Protein AF-A0A838WT40-F1 (afdb_monomer)

pLDDT: mean 94.39, std 4.94, range [70.0, 98.5]

Nearest PDB structures (foldseek):
  5zvx-assembly1_A  TM=8.301E-01  e=1.711E-09  Salmonella enterica subsp. enterica serovar Typhimurium str. LT2
  3h1w-assembly1_A  TM=8.312E-01  e=2.128E-09  Salmonella enterica subsp. enterica serovar Typhimurium
  3h1y-assembly1_A  TM=8.312E-01  e=3.876E-09  Salmonella enterica subsp. enterica serovar Typhimurium
  5zt5-assembly1_A  TM=8.317E-01  e=5.090E-09  Salmonella enterica subsp. enterica serovar Typhimurium str. LT2
  2wfp-assembly1_A  TM=8.280E-01  e=5.677E-09  Salmonella enterica subsp. enterica serovar Typhimurium str. LT2

Radius of gyration: 20.51 Å; Cα contacts (8 Å, |Δi|>4): 205; chains: 1; bounding box: 49×44×55 Å

Structure (mmCIF, N/CA/C/O backbone):
data_AF-A0A838WT40-F1
#
_entry.id   AF-A0A838WT40-F1
#
loop_
_atom_site.group_PDB
_atom_site.id
_atom_site.type_symbol
_atom_site.label_atom_id
_atom_site.label_alt_id
_atom_site.label_comp_id
_atom_site.label_asym_id
_atom_site.label_entity_id
_atom_site.label_seq_id
_atom_site.pdbx_PDB_ins_code
_atom_site.Cartn_x
_atom_site.Cartn_y
_atom_site.Cartn_z
_atom_site.occupancy
_atom_site.B_iso_or_equiv
_atom_site.auth_seq_id
_atom_site.auth_comp_id
_atom_site.auth_asym_id
_atom_site.auth_atom_id
_atom_site.pdbx_PDB_model_num
ATOM 1 N N . PRO A 1 1 ? -25.069 -8.355 31.345 1.00 70.00 1 PRO A N 1
ATOM 2 C CA . PRO A 1 1 ? -23.835 -7.560 31.121 1.00 70.00 1 PRO A CA 1
ATOM 3 C C . PRO A 1 1 ? -22.746 -8.446 30.509 1.00 70.00 1 PRO A C 1
ATOM 5 O O . PRO A 1 1 ? -22.648 -9.607 30.897 1.00 70.00 1 PRO A O 1
ATOM 8 N N . ALA A 1 2 ? -21.985 -7.940 29.536 1.00 83.62 2 ALA A N 1
ATOM 9 C CA . ALA A 1 2 ? -20.824 -8.663 29.021 1.00 83.62 2 ALA A CA 1
ATOM 10 C C . ALA A 1 2 ? -19.750 -8.744 30.121 1.00 83.62 2 ALA A C 1
ATOM 12 O O . ALA A 1 2 ? -19.482 -7.745 30.788 1.00 83.62 2 ALA A O 1
ATOM 13 N N . LEU A 1 3 ? -19.180 -9.930 30.331 1.00 90.44 3 LEU A N 1
ATOM 14 C CA . LEU A 1 3 ? -18.157 -10.187 31.346 1.00 90.44 3 LEU A CA 1
ATOM 15 C C . LEU A 1 3 ? -16.800 -10.364 30.666 1.00 90.44 3 LEU A C 1
ATOM 17 O O . LEU A 1 3 ? -16.703 -11.035 29.640 1.00 90.44 3 LEU A O 1
ATOM 21 N N . THR A 1 4 ? -15.765 -9.779 31.257 1.00 87.88 4 THR A N 1
ATOM 22 C CA . THR A 1 4 ? -14.363 -9.976 30.875 1.00 87.88 4 THR A CA 1
ATOM 23 C C . THR A 1 4 ? -13.622 -10.717 31.993 1.00 87.88 4 THR A C 1
ATOM 25 O O . THR A 1 4 ? -14.177 -10.937 33.072 1.00 87.88 4 THR A O 1
ATOM 28 N N . SER A 1 5 ? -12.352 -11.070 31.777 1.00 92.38 5 SER A N 1
ATOM 29 C CA . SER A 1 5 ? -11.480 -11.601 32.837 1.00 92.38 5 SER A CA 1
ATOM 30 C C . SER A 1 5 ? -11.225 -10.609 33.981 1.00 92.38 5 SER A C 1
ATOM 32 O O . SER A 1 5 ? -10.762 -11.019 35.040 1.00 92.38 5 SER A O 1
ATOM 34 N N . GLU A 1 6 ? -11.533 -9.325 33.782 1.00 90.56 6 GLU A N 1
ATOM 35 C CA . GLU A 1 6 ? -11.296 -8.235 34.735 1.00 90.56 6 GLU A CA 1
ATOM 36 C C . GLU A 1 6 ? -12.587 -7.662 35.346 1.00 90.56 6 GLU A C 1
ATOM 38 O O . GLU A 1 6 ? -12.540 -6.641 36.032 1.00 90.56 6 GLU A O 1
ATOM 43 N N . GLY A 1 7 ? -13.739 -8.299 35.102 1.00 93.00 7 GLY A N 1
ATOM 44 C CA . GLY A 1 7 ? -15.046 -7.865 35.606 1.00 93.00 7 GLY A CA 1
ATOM 45 C C . GLY A 1 7 ? -16.027 -7.436 34.506 1.00 93.00 7 GLY A C 1
ATOM 46 O O . GLY A 1 7 ? -15.816 -7.750 33.325 1.00 93.00 7 GLY A O 1
ATOM 47 N N . PRO A 1 8 ? -17.135 -6.767 34.877 1.00 92.81 8 PRO A N 1
ATOM 48 C CA . PRO A 1 8 ? -18.112 -6.224 33.934 1.00 92.81 8 PRO A CA 1
ATOM 49 C C . PRO A 1 8 ? -17.458 -5.282 32.914 1.00 92.81 8 PRO A C 1
ATOM 51 O O . PRO A 1 8 ? -16.645 -4.431 33.269 1.00 92.81 8 PRO A O 1
ATOM 54 N N . LEU A 1 9 ? -17.791 -5.445 31.630 1.00 86.69 9 LEU A N 1
ATOM 55 C CA . LEU A 1 9 ? -17.157 -4.697 30.535 1.00 86.69 9 LEU A CA 1
ATOM 56 C C . LEU A 1 9 ? -17.272 -3.171 30.699 1.00 86.69 9 LEU A C 1
ATOM 58 O O . LEU A 1 9 ? -16.351 -2.442 30.348 1.00 86.69 9 LEU A O 1
ATOM 62 N N . ASP A 1 10 ? -18.394 -2.689 31.220 1.00 88.25 10 ASP A N 1
ATOM 63 C CA . ASP A 1 10 ? -18.651 -1.279 31.507 1.00 88.25 10 ASP A CA 1
ATOM 64 C C . ASP A 1 10 ? -17.697 -0.708 32.564 1.00 88.25 10 ASP A C 1
ATOM 66 O O . ASP A 1 10 ? -17.138 0.368 32.351 1.00 88.25 10 ASP A O 1
ATOM 70 N N . GLU A 1 11 ? -17.428 -1.452 33.639 1.00 91.06 11 GLU A N 1
ATOM 71 C CA . GLU A 1 11 ? -16.457 -1.055 34.669 1.00 91.06 11 GLU A CA 1
ATOM 72 C C . GLU A 1 11 ? -15.022 -1.032 34.122 1.00 91.06 11 GLU A C 1
ATOM 74 O O . GLU A 1 11 ? -14.239 -0.132 34.438 1.00 91.06 11 GLU A O 1
ATOM 79 N N . VAL A 1 12 ? -14.676 -1.995 33.260 1.00 88.25 12 VAL A N 1
ATOM 80 C CA . VAL A 1 12 ? -13.367 -2.036 32.590 1.00 88.25 12 VAL A CA 1
ATOM 81 C C . VAL A 1 12 ? -13.204 -0.844 31.638 1.00 88.25 12 VAL A C 1
ATOM 83 O O . VAL A 1 12 ? -12.194 -0.148 31.697 1.00 88.25 12 VAL A O 1
ATOM 86 N N . ILE A 1 13 ? -14.205 -0.542 30.803 1.00 87.81 13 ILE A N 1
ATOM 87 C CA . ILE A 1 13 ? -14.173 0.612 29.886 1.00 87.81 13 ILE A CA 1
ATOM 88 C C . ILE A 1 13 ? -14.077 1.934 30.657 1.00 87.81 13 ILE A C 1
ATOM 90 O O . ILE A 1 13 ? -13.340 2.834 30.244 1.00 87.81 13 ILE A O 1
ATOM 94 N N . GLU A 1 14 ? -14.809 2.082 31.764 1.00 88.94 14 GLU A N 1
ATOM 95 C CA . GLU A 1 14 ? -14.741 3.289 32.590 1.00 88.94 14 GLU A CA 1
ATOM 96 C C . GLU A 1 14 ? -13.336 3.491 33.170 1.00 88.94 14 GLU A C 1
ATOM 98 O O . GLU A 1 14 ? -12.804 4.598 33.068 1.00 88.94 14 GLU A O 1
ATOM 103 N N . ARG A 1 15 ? -12.707 2.423 33.679 1.00 88.75 15 ARG A N 1
ATOM 104 C CA . ARG A 1 15 ? -11.338 2.455 34.212 1.00 88.75 15 ARG A CA 1
ATOM 105 C C . ARG A 1 15 ? -10.293 2.809 33.151 1.00 88.75 15 ARG A C 1
ATOM 107 O O . ARG A 1 15 ? -9.434 3.644 33.415 1.00 88.75 15 ARG A O 1
ATOM 114 N N . GLU A 1 16 ? -10.364 2.195 31.972 1.00 84.06 16 GLU A N 1
ATOM 115 C CA . GLU A 1 16 ? -9.321 2.323 30.942 1.00 84.06 16 GLU A CA 1
ATOM 116 C C . GLU A 1 16 ? -9.500 3.553 30.036 1.00 84.06 16 GLU A C 1
ATOM 118 O O . GLU A 1 16 ? -8.535 4.100 29.505 1.00 84.06 16 GLU A O 1
ATOM 123 N N . SER A 1 17 ? -10.743 3.991 29.822 1.00 79.56 17 SER A N 1
ATOM 124 C CA . SER A 1 17 ? -11.085 4.923 28.733 1.00 79.56 17 SER A CA 1
ATOM 125 C C . SER A 1 17 ? -12.190 5.929 29.070 1.00 79.56 17 SER A C 1
ATOM 127 O O . SER A 1 17 ? -12.705 6.612 28.183 1.00 79.56 17 SER A O 1
ATOM 129 N N . GLY A 1 18 ? -12.567 6.059 30.347 1.00 79.62 18 GLY A N 1
ATOM 130 C CA . GLY A 1 18 ? -13.430 7.149 30.812 1.00 79.62 18 GLY A CA 1
ATOM 131 C C . GLY A 1 18 ? -14.815 7.185 30.155 1.00 79.62 18 GLY A C 1
ATOM 132 O O . GLY A 1 18 ? -15.360 8.270 29.960 1.00 79.62 18 GLY A O 1
ATOM 133 N N . LYS A 1 19 ? -15.379 6.006 29.837 1.00 77.56 19 LYS A N 1
ATOM 134 C CA . LYS A 1 19 ? -16.693 5.760 29.188 1.00 77.56 19 LYS A CA 1
ATOM 135 C C . LYS A 1 19 ? -16.729 5.827 27.658 1.00 77.56 19 LYS A C 1
ATOM 137 O O . LYS A 1 19 ? -17.809 5.696 27.082 1.00 77.56 19 LYS A O 1
ATOM 142 N N . GLN A 1 20 ? -15.595 5.990 26.978 1.00 80.00 20 GLN A N 1
ATOM 143 C CA . GLN A 1 20 ? -15.535 5.856 25.518 1.00 80.00 20 GLN A CA 1
ATOM 144 C C . GLN A 1 20 ? -15.140 4.436 25.119 1.00 80.00 20 GLN A C 1
ATOM 146 O O . GLN A 1 20 ? -14.193 3.887 25.657 1.00 80.00 20 GLN A O 1
ATOM 151 N N . LEU A 1 21 ? -15.832 3.844 24.143 1.00 82.81 21 LEU A N 1
ATOM 152 C CA . LEU A 1 21 ? -15.398 2.571 23.561 1.00 82.81 21 LEU A CA 1
ATOM 153 C C . LEU A 1 21 ? -14.045 2.774 22.854 1.00 82.81 21 LEU A C 1
ATOM 155 O O . LEU A 1 21 ? -13.981 3.568 21.913 1.00 82.81 21 LEU A O 1
ATOM 159 N N . PRO A 1 22 ? -12.975 2.065 23.261 1.00 81.56 22 PRO A N 1
ATOM 160 C CA . PRO A 1 22 ? -11.625 2.322 22.756 1.00 81.56 22 PRO A CA 1
ATOM 161 C C . PRO A 1 22 ? -11.368 1.706 21.372 1.00 81.56 22 PRO A C 1
ATOM 163 O O . PRO A 1 22 ? -10.252 1.766 20.863 1.00 81.56 22 PRO A O 1
ATOM 166 N N . PHE A 1 23 ? -12.385 1.101 20.757 1.00 85.56 23 PHE A N 1
ATOM 167 C CA . PHE A 1 23 ? -12.296 0.457 19.454 1.00 85.56 23 PHE A CA 1
ATOM 168 C C . PHE A 1 23 ? -13.573 0.673 18.641 1.00 85.56 23 PHE A C 1
ATOM 170 O O . PHE A 1 23 ? -14.656 0.922 19.172 1.00 85.56 23 PHE A O 1
ATOM 177 N N . LEU A 1 24 ? -13.438 0.511 17.327 1.00 88.88 24 LEU A N 1
ATOM 178 C CA . LEU A 1 24 ? -14.543 0.475 16.380 1.00 88.88 24 LEU A CA 1
ATOM 179 C C . LEU A 1 24 ? -14.429 -0.802 15.554 1.00 88.88 24 LEU A C 1
ATOM 181 O O . LEU A 1 24 ? -13.444 -0.995 14.847 1.00 88.88 24 LEU A O 1
ATOM 185 N N . VAL A 1 25 ? -15.456 -1.646 15.612 1.00 92.44 25 VAL A N 1
ATOM 186 C CA . VAL A 1 25 ? -15.544 -2.832 14.756 1.00 92.44 25 VAL A CA 1
ATOM 187 C C . VAL A 1 25 ? -16.253 -2.462 13.459 1.00 92.44 25 VAL A C 1
ATOM 189 O O . VAL A 1 25 ? -17.297 -1.807 13.474 1.00 92.44 25 VAL A O 1
ATOM 192 N N . LYS A 1 26 ? -15.694 -2.898 12.330 1.00 94.50 26 LYS A N 1
ATOM 193 C CA . LYS A 1 26 ? -16.296 -2.747 11.004 1.00 94.50 26 LYS A CA 1
ATOM 194 C C . LYS A 1 26 ? -16.317 -4.092 10.294 1.00 94.50 26 LYS A C 1
ATOM 196 O O . LYS A 1 26 ? -15.349 -4.839 10.357 1.00 94.50 26 LYS A O 1
ATOM 201 N N . LEU A 1 27 ? -17.400 -4.354 9.569 1.00 95.81 27 LEU A N 1
ATOM 202 C CA . LEU A 1 27 ? -17.426 -5.380 8.532 1.00 95.81 27 LEU A CA 1
ATOM 203 C C . LEU A 1 27 ? -17.159 -4.698 7.194 1.00 95.81 27 LEU A C 1
ATOM 205 O O . LEU A 1 27 ? -17.918 -3.821 6.778 1.00 95.81 27 LEU A O 1
ATOM 209 N N . LEU A 1 28 ? -16.058 -5.074 6.546 1.00 95.81 28 LEU A N 1
ATOM 210 C CA . LEU A 1 28 ? -15.624 -4.490 5.284 1.00 95.81 28 LEU A CA 1
ATOM 211 C C . LEU A 1 28 ? -15.871 -5.471 4.133 1.00 95.81 28 LEU A C 1
ATOM 213 O O . LEU A 1 28 ? -15.296 -6.552 4.100 1.00 95.81 28 LEU A O 1
ATOM 217 N N . ALA A 1 29 ? -16.681 -5.059 3.160 1.00 95.25 29 ALA A N 1
ATOM 218 C CA . ALA A 1 29 ? -16.912 -5.790 1.914 1.00 95.25 29 ALA A CA 1
ATOM 219 C C . ALA A 1 29 ? -16.362 -4.978 0.728 1.00 95.25 29 ALA A C 1
ATOM 221 O O . ALA A 1 29 ? -17.104 -4.315 -0.001 1.00 95.25 29 ALA A O 1
ATOM 222 N N . ALA A 1 30 ? -15.036 -4.968 0.574 1.00 93.50 30 ALA A N 1
ATOM 223 C CA . ALA A 1 30 ? -14.356 -4.167 -0.441 1.00 93.50 30 ALA A CA 1
ATOM 224 C C . ALA A 1 30 ? -14.476 -4.805 -1.839 1.00 93.50 30 ALA A C 1
ATOM 226 O O . ALA A 1 30 ? -13.773 -5.755 -2.170 1.00 93.50 30 ALA A O 1
ATOM 227 N N . LYS A 1 31 ? -15.365 -4.264 -2.686 1.00 93.19 31 LYS A N 1
ATOM 228 C CA . LYS A 1 31 ? -15.493 -4.674 -4.102 1.00 93.19 31 LYS A CA 1
ATOM 229 C C . LYS A 1 31 ? -14.385 -4.100 -4.999 1.00 93.19 31 LYS A C 1
ATOM 231 O O . LYS A 1 31 ? -14.089 -4.666 -6.048 1.00 93.19 31 LYS A O 1
ATOM 236 N N . LYS A 1 32 ? -13.805 -2.967 -4.599 1.00 95.06 32 LYS A N 1
ATOM 237 C CA . LYS A 1 32 ? -12.720 -2.252 -5.284 1.00 95.06 32 LYS A CA 1
ATOM 238 C C . LYS A 1 32 ? -11.556 -2.034 -4.311 1.00 95.06 32 LYS A C 1
ATOM 240 O O . LYS A 1 32 ? -11.815 -2.022 -3.103 1.00 95.06 32 LYS A O 1
ATOM 245 N N . PRO A 1 33 ? -10.314 -1.849 -4.801 1.00 95.50 33 PRO A N 1
ATOM 246 C CA . PRO A 1 33 ? -9.206 -1.423 -3.954 1.00 95.50 33 PRO A CA 1
ATOM 247 C C . PRO A 1 33 ? -9.580 -0.151 -3.192 1.00 95.50 33 PRO A C 1
ATOM 249 O O . PRO A 1 33 ? -10.272 0.709 -3.724 1.00 95.50 33 PRO A O 1
ATOM 252 N N . LEU A 1 34 ? -9.152 -0.037 -1.941 1.00 95.44 34 LEU A N 1
ATOM 253 C CA . LEU A 1 34 ? -9.300 1.200 -1.180 1.00 95.44 34 LEU A CA 1
ATOM 254 C C . LEU A 1 34 ? -8.071 2.085 -1.404 1.00 95.44 34 LEU A C 1
ATOM 256 O O . LEU A 1 34 ? -7.019 1.603 -1.820 1.00 95.44 34 LEU A O 1
ATOM 260 N N . SER A 1 35 ? -8.205 3.381 -1.122 1.00 94.50 35 SER A N 1
ATOM 261 C CA . SER A 1 35 ? -7.078 4.313 -1.179 1.00 94.50 35 SER A CA 1
ATOM 262 C C . SER A 1 35 ? -5.936 3.854 -0.270 1.00 94.50 35 SER A C 1
ATOM 264 O O . SER A 1 35 ? -6.184 3.345 0.824 1.00 94.50 35 SER A O 1
ATOM 266 N N . LEU A 1 36 ? -4.693 4.096 -0.693 1.00 94.69 36 LEU A N 1
ATOM 267 C CA . LEU A 1 36 ? -3.531 3.946 0.180 1.00 94.69 36 LEU A CA 1
ATOM 268 C C . LEU A 1 36 ? -3.649 4.920 1.355 1.00 94.69 36 LEU A C 1
ATOM 270 O O . LEU A 1 36 ? -3.959 6.099 1.175 1.00 94.69 36 LEU A O 1
ATOM 274 N N . GLN A 1 37 ? -3.417 4.415 2.561 1.00 92.81 37 GLN A N 1
ATOM 275 C CA . GLN A 1 37 ? -3.563 5.170 3.799 1.00 92.81 37 GLN A CA 1
ATOM 276 C C . GLN A 1 37 ? -2.309 5.023 4.653 1.00 92.81 37 GLN A C 1
ATOM 278 O O . GLN A 1 37 ? -1.654 3.984 4.658 1.00 92.81 37 GLN A O 1
ATOM 283 N N . ALA A 1 38 ? -1.992 6.082 5.391 1.00 91.38 38 ALA A N 1
ATOM 284 C CA . ALA A 1 38 ? -0.973 6.072 6.424 1.00 91.38 38 ALA A CA 1
ATOM 285 C C . ALA A 1 38 ? -1.566 6.697 7.684 1.00 91.38 38 ALA A C 1
ATOM 287 O O . ALA A 1 38 ? -2.135 7.792 7.634 1.00 91.38 38 ALA A O 1
ATOM 288 N N . HIS A 1 39 ? -1.428 6.007 8.814 1.00 88.44 39 HIS A N 1
ATOM 289 C CA . HIS A 1 39 ? -1.842 6.542 10.103 1.00 88.44 39 HIS A CA 1
ATOM 290 C C . HIS A 1 39 ? -0.650 7.212 10.792 1.00 88.44 39 HIS A C 1
ATOM 292 O O . HIS A 1 39 ? 0.418 6.603 10.889 1.00 88.44 39 HIS A O 1
ATOM 298 N N . PRO A 1 40 ? -0.806 8.460 11.267 1.00 87.62 40 PRO A N 1
ATOM 299 C CA . PRO A 1 40 ? 0.251 9.139 11.999 1.00 87.62 40 PRO A CA 1
ATOM 300 C C . PRO A 1 40 ? 0.537 8.431 13.328 1.00 87.62 40 PRO A C 1
ATOM 302 O O . PRO A 1 40 ? -0.347 7.814 13.932 1.00 87.62 40 PRO A O 1
ATOM 305 N N . SER A 1 41 ? 1.762 8.590 13.832 1.00 90.19 41 SER A N 1
ATOM 306 C CA . SER A 1 41 ? 2.064 8.252 15.224 1.00 90.19 41 SER A CA 1
ATOM 307 C C . SER A 1 41 ? 1.200 9.086 16.175 1.00 90.19 41 SER A C 1
ATOM 309 O O . SER A 1 41 ? 0.688 10.145 15.807 1.00 90.19 41 SER A O 1
ATOM 311 N N . ARG A 1 42 ? 1.066 8.661 17.436 1.00 89.06 42 ARG A N 1
ATOM 312 C CA . ARG A 1 42 ? 0.287 9.418 18.432 1.00 89.06 42 ARG A CA 1
ATOM 313 C C . ARG A 1 42 ? 0.803 10.852 18.602 1.00 89.06 42 ARG A C 1
ATOM 315 O O . ARG A 1 42 ? 0.019 11.780 18.764 1.00 89.06 42 ARG A O 1
ATOM 322 N N . GLU A 1 43 ? 2.118 11.044 18.543 1.00 93.50 43 GLU A N 1
ATOM 323 C CA . GLU A 1 43 ? 2.741 12.371 18.626 1.00 93.50 43 GLU A CA 1
ATOM 324 C C . GLU A 1 43 ? 2.403 13.232 17.405 1.00 93.50 43 GLU A C 1
ATOM 326 O O . GLU A 1 43 ? 2.001 14.388 17.551 1.00 93.50 43 GLU A O 1
ATOM 331 N N . GLN A 1 44 ? 2.479 12.652 16.204 1.00 93.31 44 GLN A N 1
ATOM 332 C CA . GLN A 1 44 ? 2.092 13.322 14.963 1.00 93.31 44 GLN A CA 1
ATOM 333 C C . GLN A 1 44 ? 0.591 13.643 14.928 1.00 93.31 44 GLN A C 1
ATOM 335 O O . GLN A 1 44 ? 0.219 14.715 14.454 1.00 93.31 44 GLN A O 1
ATOM 340 N N . ALA A 1 45 ? -0.264 12.756 15.448 1.00 92.94 45 ALA A N 1
ATOM 341 C CA . ALA A 1 45 ? -1.706 12.966 15.543 1.00 92.94 45 ALA A CA 1
ATOM 342 C C . ALA A 1 45 ? -2.034 14.170 16.434 1.00 92.94 45 ALA A C 1
ATOM 344 O O . ALA A 1 45 ? -2.736 15.081 15.999 1.00 92.94 45 ALA A O 1
ATOM 345 N N . ARG A 1 46 ? -1.438 14.237 17.634 1.00 93.88 46 ARG A N 1
ATOM 346 C CA . ARG A 1 46 ? -1.571 15.379 18.557 1.00 93.88 46 ARG A CA 1
ATOM 347 C C . ARG A 1 46 ? -1.124 16.690 17.920 1.00 93.88 46 ARG A C 1
ATOM 349 O O . ARG A 1 46 ? -1.864 17.673 17.947 1.00 93.88 46 ARG A O 1
ATOM 356 N N . ALA A 1 47 ? 0.066 16.700 17.320 1.00 95.75 47 ALA A N 1
ATOM 357 C CA . ALA A 1 47 ? 0.611 17.892 16.676 1.00 95.75 47 ALA A CA 1
ATOM 358 C C . ALA A 1 47 ? -0.246 18.344 15.480 1.00 95.75 47 ALA A C 1
ATOM 360 O O . ALA A 1 47 ? -0.533 19.533 15.328 1.00 95.75 47 ALA A O 1
ATOM 361 N N . GLY A 1 48 ? -0.692 17.402 14.645 1.00 95.00 48 GLY A N 1
ATOM 362 C CA . GLY A 1 48 ? -1.551 17.667 13.495 1.00 95.00 48 GLY A CA 1
ATOM 363 C C . GLY A 1 48 ? -2.933 18.186 13.889 1.00 95.00 48 GLY A C 1
ATOM 364 O O . GLY A 1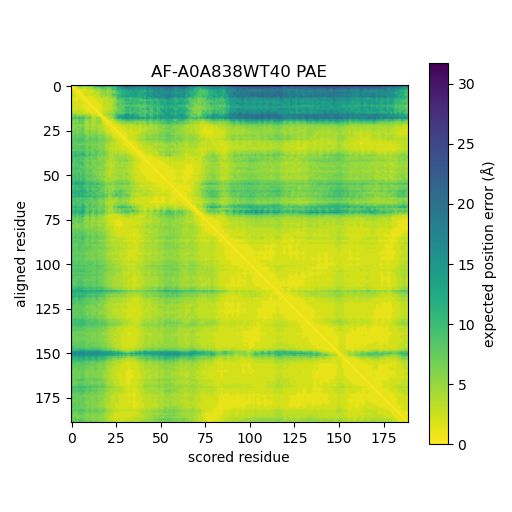 48 ? -3.379 19.194 13.340 1.00 95.00 48 GLY A O 1
ATOM 365 N N . PHE A 1 49 ? -3.568 17.566 14.887 1.00 95.75 49 PHE A N 1
ATOM 366 C CA . PHE A 1 49 ? -4.870 17.977 15.411 1.00 95.75 49 PHE A CA 1
ATOM 367 C C . PHE A 1 49 ? -4.831 19.396 15.987 1.00 95.75 49 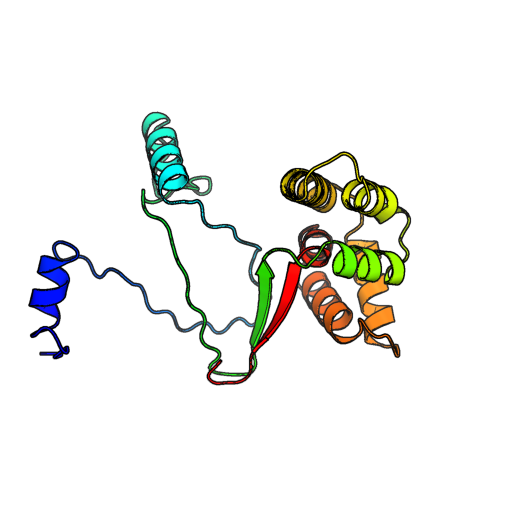PHE A C 1
ATOM 369 O O . PHE A 1 49 ? -5.672 20.231 15.641 1.00 95.75 49 PHE A O 1
ATOM 376 N N . ALA A 1 50 ? -3.822 19.698 16.812 1.00 96.69 50 ALA A N 1
ATOM 377 C CA . ALA A 1 50 ? -3.624 21.030 17.379 1.00 96.69 50 ALA A CA 1
ATOM 378 C C . ALA A 1 50 ? -3.397 22.088 16.288 1.00 96.69 50 ALA A C 1
ATOM 380 O O . ALA A 1 50 ? -4.006 23.157 16.330 1.00 96.69 50 ALA A O 1
ATOM 381 N N . ARG A 1 51 ? -2.576 21.774 15.278 1.00 97.50 51 ARG A N 1
ATOM 382 C CA . ARG A 1 51 ? -2.292 22.668 14.148 1.00 97.50 51 ARG A CA 1
ATOM 383 C C . ARG A 1 51 ? -3.541 22.984 13.323 1.00 97.50 51 ARG A C 1
ATOM 385 O O . ARG A 1 51 ? -3.790 24.150 13.036 1.00 97.50 51 ARG A O 1
ATOM 392 N N . GLU A 1 52 ? -4.336 21.977 12.958 1.00 97.69 52 GLU A N 1
ATOM 393 C CA . GLU A 1 52 ? -5.563 22.194 12.176 1.00 97.69 52 GLU A CA 1
ATOM 394 C C . GLU A 1 52 ? -6.647 22.932 12.991 1.00 97.69 52 GLU A C 1
ATOM 396 O O . GLU A 1 52 ? -7.390 23.739 12.432 1.00 97.69 52 GLU A O 1
ATOM 401 N N . ASN A 1 53 ? -6.706 22.730 14.316 1.00 96.94 53 ASN A N 1
ATOM 402 C CA . ASN A 1 53 ? -7.583 23.502 15.208 1.00 96.94 53 ASN A CA 1
ATOM 403 C C . ASN A 1 53 ? -7.166 24.969 15.311 1.00 96.94 53 ASN A C 1
ATOM 405 O O . ASN A 1 53 ? -8.019 25.848 15.222 1.00 96.94 53 ASN A O 1
ATOM 409 N N . ALA A 1 54 ? -5.868 25.242 15.465 1.00 97.56 54 ALA A N 1
ATOM 410 C CA . ALA A 1 54 ? -5.344 26.606 15.505 1.00 97.56 54 ALA A CA 1
ATOM 411 C C . ALA A 1 54 ? -5.602 27.364 14.190 1.00 97.56 54 ALA A C 1
ATOM 413 O O . ALA A 1 54 ? -5.802 28.574 14.204 1.00 97.56 54 ALA A O 1
ATOM 414 N N . ALA A 1 55 ? -5.656 26.644 13.065 1.00 97.38 55 ALA A N 1
ATOM 415 C CA . ALA A 1 55 ? -6.039 27.183 11.762 1.00 97.38 55 ALA A CA 1
ATOM 416 C C . ALA A 1 55 ? -7.565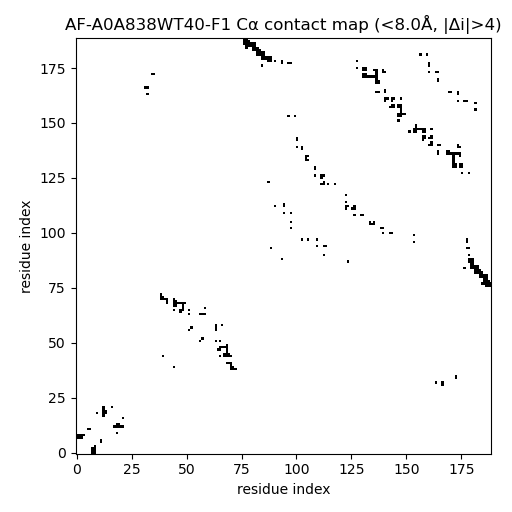 27.333 11.564 1.00 97.38 55 ALA A C 1
ATOM 418 O O . ALA A 1 55 ? -7.997 27.795 10.511 1.00 97.38 55 ALA A O 1
ATOM 419 N N . GLY A 1 56 ? -8.389 26.932 12.540 1.00 97.50 56 GLY A N 1
ATOM 420 C CA . GLY A 1 56 ? -9.848 27.047 12.479 1.00 97.50 56 GLY A CA 1
ATOM 421 C C . GLY A 1 56 ? -10.527 26.095 11.489 1.00 97.50 56 GLY A C 1
ATOM 422 O O . GLY A 1 56 ? -11.667 26.345 11.102 1.00 97.50 56 GLY A O 1
ATOM 423 N N . ILE A 1 57 ? -9.859 25.014 11.064 1.00 97.44 57 ILE A N 1
ATOM 424 C CA . ILE A 1 57 ? -10.408 24.067 10.083 1.00 97.44 57 ILE A CA 1
ATOM 425 C C . ILE A 1 57 ? -11.515 23.230 10.747 1.00 97.44 57 ILE A C 1
ATOM 427 O O . ILE A 1 57 ? -11.212 22.476 11.678 1.00 97.44 57 ILE A O 1
ATOM 431 N N . PRO A 1 58 ? -12.778 23.285 10.276 1.00 96.56 58 PRO A N 1
ATOM 432 C CA . PRO A 1 58 ? -13.861 22.488 10.850 1.00 96.56 58 PRO A CA 1
ATOM 433 C C . PRO A 1 58 ? -13.598 20.979 10.751 1.00 96.56 58 PRO A C 1
ATOM 435 O O . PRO A 1 58 ? -13.068 20.501 9.750 1.00 96.56 58 PRO A O 1
ATOM 438 N N . LEU A 1 59 ? -14.047 20.196 11.740 1.00 93.69 59 LEU A N 1
ATOM 439 C CA . LEU A 1 59 ? -13.892 18.727 11.732 1.00 93.69 59 LEU A CA 1
ATOM 440 C C . LEU A 1 59 ? -14.583 18.042 10.539 1.00 93.69 59 LEU A C 1
ATOM 442 O O . LEU A 1 59 ? -14.180 16.954 10.124 1.00 93.69 59 LEU A O 1
ATOM 446 N N . SER A 1 60 ? -15.619 18.676 9.989 1.00 95.38 60 SER A N 1
ATOM 447 C CA . SER A 1 60 ? -16.362 18.213 8.815 1.00 95.38 60 SER A CA 1
ATOM 448 C C . SER A 1 60 ? -15.748 18.647 7.480 1.00 95.38 60 SER A C 1
ATOM 450 O O . SER A 1 60 ? -16.245 18.232 6.434 1.00 95.38 60 SER A O 1
ATOM 452 N N . ALA A 1 61 ? -14.694 19.471 7.480 1.00 95.25 61 ALA A N 1
ATOM 453 C CA . ALA A 1 61 ? -14.074 19.939 6.248 1.00 95.25 61 ALA A CA 1
ATOM 454 C C . ALA A 1 61 ? -13.417 18.779 5.484 1.00 95.25 61 ALA A C 1
ATOM 456 O O . ALA A 1 61 ? -12.754 17.923 6.069 1.00 95.25 61 ALA A O 1
ATOM 457 N N . SER A 1 62 ? -13.559 18.775 4.157 1.00 93.56 62 SER A N 1
ATOM 458 C CA . SER A 1 62 ? -13.005 17.728 3.285 1.00 93.56 62 SER A CA 1
ATOM 459 C C . SER A 1 62 ? -11.478 17.630 3.339 1.00 93.56 62 SER A C 1
ATOM 461 O O . SER A 1 62 ? -10.931 16.560 3.102 1.00 93.56 62 SER A O 1
ATOM 463 N N . HIS A 1 63 ? -10.799 18.727 3.677 1.00 92.69 63 HIS A N 1
ATOM 464 C CA . HIS A 1 63 ? -9.342 18.813 3.792 1.00 92.69 63 HIS A CA 1
ATOM 465 C C . HIS A 1 63 ? -8.826 18.655 5.236 1.00 92.69 63 HIS A C 1
ATOM 467 O O . HIS A 1 63 ? -7.648 18.894 5.490 1.00 92.69 63 HIS A O 1
ATOM 473 N N . ARG A 1 64 ? -9.690 18.281 6.193 1.00 95.25 64 ARG A N 1
ATOM 474 C CA . ARG A 1 64 ? -9.301 17.989 7.579 1.00 95.25 64 ARG A CA 1
ATOM 475 C C . ARG A 1 64 ? -8.689 16.590 7.661 1.00 95.25 64 ARG A C 1
ATOM 477 O O . ARG A 1 64 ? -9.413 15.597 7.548 1.00 95.25 64 ARG A O 1
ATOM 484 N N . ASN A 1 65 ? -7.383 16.505 7.910 1.00 93.06 65 ASN A N 1
ATOM 485 C CA . ASN A 1 65 ? -6.674 15.224 7.980 1.00 93.06 65 ASN A CA 1
ATOM 486 C C . ASN A 1 65 ? -6.652 14.649 9.401 1.00 93.06 65 ASN A C 1
ATOM 488 O O . ASN A 1 65 ? -6.748 13.436 9.584 1.00 93.06 65 ASN A O 1
ATOM 492 N N . TYR A 1 66 ? -6.579 15.509 10.419 1.00 92.56 66 TYR A N 1
ATOM 493 C CA . TYR A 1 66 ? -6.477 15.111 11.820 1.00 92.56 66 TYR A CA 1
ATOM 494 C C . TYR A 1 66 ? -7.805 15.381 12.522 1.00 92.56 66 TYR A C 1
ATOM 496 O O . TYR A 1 66 ? -8.100 16.509 12.923 1.00 92.56 66 TYR A O 1
ATOM 504 N N . LYS A 1 67 ? -8.639 14.345 12.645 1.00 90.94 67 LYS A N 1
ATOM 505 C CA . LYS A 1 67 ? -9.979 14.440 13.257 1.00 90.94 67 LYS A CA 1
ATOM 506 C C . LYS A 1 67 ? -9.992 14.175 14.765 1.00 90.94 67 LYS A C 1
ATOM 508 O O . LYS A 1 67 ? -10.975 14.498 15.420 1.00 90.94 67 LYS A O 1
ATOM 513 N N . ASP A 1 68 ? -8.900 13.635 15.287 1.00 89.06 68 ASP A N 1
ATOM 514 C CA . ASP A 1 68 ? -8.650 13.363 16.699 1.00 89.06 68 ASP A CA 1
ATOM 515 C C . ASP A 1 68 ? -7.133 13.395 16.956 1.00 89.06 68 ASP A C 1
ATOM 517 O O . ASP A 1 68 ? -6.338 13.537 16.020 1.00 89.06 68 ASP A O 1
ATOM 521 N N . ASP A 1 69 ? -6.740 13.317 18.225 1.00 86.00 69 ASP A N 1
ATOM 522 C CA . ASP A 1 69 ? -5.355 13.381 18.691 1.00 86.00 69 ASP A CA 1
ATOM 523 C C . ASP A 1 69 ? -4.762 11.993 19.005 1.00 86.00 69 ASP A C 1
ATOM 525 O O . ASP A 1 69 ? -3.710 11.891 19.647 1.00 86.00 69 ASP A O 1
ATOM 529 N N . ASN A 1 70 ? -5.417 10.917 18.556 1.00 83.69 70 ASN A N 1
ATOM 530 C CA . ASN A 1 70 ? -5.016 9.553 18.864 1.00 83.69 70 ASN A CA 1
ATOM 531 C C . ASN A 1 70 ? -4.365 8.855 17.660 1.00 83.69 70 ASN A C 1
ATOM 533 O O . ASN A 1 70 ? -4.628 9.150 16.496 1.00 83.69 70 ASN A O 1
ATOM 537 N N . HIS A 1 71 ? -3.496 7.889 17.955 1.00 77.88 71 HIS A N 1
ATOM 538 C CA . HIS A 1 71 ? -3.063 6.917 16.956 1.00 77.88 71 HIS A CA 1
ATOM 539 C C . HIS A 1 71 ? -4.194 5.926 16.660 1.00 77.88 71 HIS A C 1
ATOM 541 O O . HIS A 1 71 ? -5.005 5.624 17.535 1.00 77.88 71 HIS A O 1
ATOM 547 N N . LYS A 1 72 ? -4.232 5.417 15.427 1.00 81.44 72 LYS A N 1
ATOM 548 C CA . LYS A 1 72 ? -5.253 4.474 14.953 1.00 81.44 72 LYS A CA 1
ATOM 549 C C . LYS A 1 72 ? -4.589 3.157 14.574 1.00 81.44 72 LYS A C 1
ATOM 551 O O . LYS A 1 72 ? -4.312 2.948 13.396 1.00 81.44 72 LYS A O 1
ATOM 556 N N . PRO A 1 73 ? -4.241 2.311 15.559 1.00 86.00 73 PRO A N 1
ATOM 557 C CA . PRO A 1 73 ? -3.844 0.952 15.246 1.00 86.00 73 PRO A CA 1
ATOM 558 C C . PRO A 1 73 ? -5.059 0.225 14.661 1.00 86.00 73 PRO A C 1
ATOM 560 O O . PRO A 1 73 ? -6.157 0.294 15.216 1.00 86.00 73 PRO A O 1
ATOM 563 N N . GLU A 1 74 ? -4.862 -0.451 13.535 1.00 91.38 74 GLU A N 1
ATOM 564 C CA . GLU A 1 74 ? -5.902 -1.227 12.865 1.00 91.38 74 GLU A CA 1
ATOM 565 C C . GLU A 1 74 ? -5.488 -2.699 12.825 1.00 91.38 74 GLU A C 1
ATOM 567 O O . GLU A 1 74 ? -4.324 -3.024 12.585 1.00 91.38 74 GLU A O 1
ATOM 572 N N . LEU A 1 75 ? -6.453 -3.584 13.076 1.00 93.56 75 LEU A N 1
ATOM 573 C CA . LEU A 1 75 ? -6.321 -5.024 12.890 1.00 93.56 75 LEU A CA 1
ATOM 574 C C . LEU A 1 75 ? -7.336 -5.447 11.833 1.00 93.56 75 LEU A C 1
ATOM 576 O O . LEU A 1 75 ? -8.522 -5.126 11.943 1.00 93.56 75 LEU A O 1
ATOM 580 N N . LEU A 1 76 ? -6.862 -6.171 10.826 1.00 95.06 76 LEU A N 1
ATOM 581 C CA . LEU A 1 76 ? -7.694 -6.769 9.795 1.00 95.06 76 LEU A CA 1
ATOM 582 C C . LEU A 1 76 ? -7.719 -8.278 10.014 1.00 95.06 76 LEU A C 1
ATOM 584 O O . LEU A 1 76 ? -6.667 -8.868 10.218 1.00 95.06 76 LEU A O 1
ATOM 588 N N . ILE A 1 77 ? -8.918 -8.863 9.972 1.00 96.69 77 ILE A N 1
ATOM 589 C CA . ILE A 1 77 ? -9.128 -10.313 9.988 1.00 96.69 77 ILE A CA 1
ATOM 590 C C . ILE A 1 77 ? -9.906 -10.669 8.726 1.00 96.69 77 ILE A C 1
ATOM 592 O O . ILE A 1 77 ? -10.988 -10.118 8.480 1.00 96.69 77 ILE A O 1
ATOM 596 N N . ALA A 1 78 ? -9.364 -11.568 7.916 1.00 97.75 78 ALA A N 1
ATOM 597 C CA . ALA A 1 78 ? -10.004 -12.010 6.691 1.00 97.75 78 ALA A CA 1
ATOM 598 C C . ALA A 1 78 ? -11.192 -12.933 7.011 1.00 97.75 78 ALA A C 1
ATOM 600 O O . ALA A 1 78 ? -11.045 -13.989 7.618 1.00 97.75 78 ALA A O 1
ATOM 601 N N . LEU A 1 79 ? -12.404 -12.549 6.594 1.00 97.88 79 LEU A N 1
ATOM 602 C CA . LEU A 1 79 ? -13.598 -13.414 6.678 1.00 97.88 79 LEU A CA 1
ATOM 603 C C . LEU A 1 79 ? -13.814 -14.242 5.401 1.00 97.88 79 LEU A C 1
ATOM 605 O O . LEU A 1 79 ? -14.495 -15.263 5.404 1.00 97.88 79 LEU A O 1
ATOM 609 N N . THR A 1 80 ? -13.231 -13.777 4.303 1.00 97.25 80 THR A N 1
ATOM 610 C CA . THR A 1 80 ? -13.131 -14.416 2.988 1.00 97.25 80 THR A CA 1
ATOM 611 C C . THR A 1 80 ? -11.715 -14.151 2.473 1.00 97.25 80 THR A C 1
ATOM 613 O O . THR A 1 80 ? -11.100 -13.214 2.989 1.00 97.25 80 THR A O 1
ATOM 616 N N . PRO A 1 81 ? -11.217 -14.857 1.438 1.00 96.75 81 PRO A N 1
ATOM 617 C CA . PRO A 1 81 ? -9.924 -14.527 0.847 1.00 96.75 81 PRO A CA 1
ATOM 618 C C . PRO A 1 81 ? -9.806 -13.024 0.568 1.00 96.75 81 PRO A C 1
ATOM 620 O O . PRO A 1 81 ? -10.664 -12.439 -0.104 1.00 96.75 81 PRO A O 1
ATOM 623 N N . PHE A 1 82 ? -8.784 -12.390 1.138 1.00 96.25 82 PHE A N 1
ATOM 624 C CA . PHE A 1 82 ? -8.616 -10.940 1.132 1.00 96.25 82 PHE A CA 1
ATOM 625 C C . PHE A 1 82 ? -7.240 -10.570 0.591 1.00 96.25 82 PHE A C 1
ATOM 627 O O . PHE A 1 82 ? -6.247 -11.225 0.885 1.00 96.25 82 PHE A O 1
ATOM 634 N N . ARG A 1 83 ? -7.165 -9.504 -0.207 1.00 95.44 83 ARG A N 1
ATOM 635 C CA . ARG A 1 83 ? -5.897 -8.983 -0.731 1.00 95.44 83 ARG A CA 1
ATOM 636 C C . ARG A 1 83 ? -5.660 -7.588 -0.185 1.00 95.44 83 ARG A C 1
ATOM 638 O O . ARG A 1 83 ? -6.552 -6.745 -0.255 1.00 95.44 83 ARG A O 1
ATOM 645 N N . ALA A 1 84 ? -4.453 -7.345 0.300 1.00 95.44 84 ALA A N 1
ATOM 646 C CA . ALA A 1 84 ? -4.030 -6.065 0.844 1.00 95.44 84 ALA A CA 1
ATOM 647 C C . ALA A 1 84 ? -2.659 -5.665 0.293 1.00 95.44 84 ALA A C 1
ATOM 649 O O . ALA A 1 84 ? -1.891 -6.500 -0.188 1.00 95.44 84 ALA A O 1
ATOM 650 N N . VAL A 1 85 ? -2.351 -4.375 0.398 1.00 96.56 85 VAL A N 1
ATOM 651 C CA . VAL A 1 85 ? -0.977 -3.877 0.336 1.00 96.56 85 VAL A CA 1
ATOM 652 C C . VAL A 1 85 ? -0.652 -3.217 1.666 1.00 96.56 85 VAL A C 1
ATOM 654 O O . VAL A 1 85 ? -1.454 -2.426 2.163 1.00 96.56 85 VAL A O 1
ATOM 657 N N . ALA A 1 86 ? 0.471 -3.581 2.284 1.00 95.44 86 ALA A N 1
ATOM 658 C CA . ALA A 1 86 ? 0.773 -3.140 3.644 1.00 95.44 86 ALA A CA 1
ATOM 659 C C . ALA A 1 86 ? 2.277 -3.060 3.915 1.00 95.44 86 ALA A C 1
ATOM 661 O O . ALA A 1 86 ? 3.002 -4.046 3.791 1.00 95.44 86 ALA A O 1
ATOM 662 N N . GLY A 1 87 ? 2.730 -1.881 4.346 1.00 95.81 87 GLY A N 1
ATOM 663 C CA . GLY A 1 87 ? 4.135 -1.621 4.655 1.00 95.81 87 GLY A CA 1
ATOM 664 C C . GLY A 1 87 ? 5.051 -1.712 3.432 1.00 95.81 87 GLY A C 1
ATOM 665 O O . GLY A 1 87 ? 4.697 -2.281 2.401 1.00 95.81 87 GLY A O 1
ATOM 666 N N . PHE A 1 88 ? 6.247 -1.140 3.548 1.00 97.88 88 PHE A N 1
ATOM 667 C CA . PHE A 1 88 ? 7.251 -1.263 2.497 1.00 97.88 88 PHE A CA 1
ATOM 668 C C . PHE A 1 88 ? 7.783 -2.694 2.418 1.00 97.88 88 PHE A C 1
ATOM 670 O O . PHE A 1 88 ? 8.036 -3.336 3.442 1.00 97.88 88 PHE A O 1
ATOM 677 N N . GLN A 1 89 ? 7.967 -3.176 1.196 1.00 96.50 89 GLN A N 1
ATOM 678 C CA . GLN A 1 89 ? 8.677 -4.416 0.920 1.00 96.50 89 GLN A CA 1
ATOM 679 C C . GLN A 1 89 ? 10.198 -4.188 1.047 1.00 96.50 89 GLN A C 1
ATOM 681 O O . GLN A 1 89 ? 10.657 -3.062 0.818 1.00 96.50 89 GLN A O 1
ATOM 686 N N . PRO A 1 90 ? 11.009 -5.213 1.393 1.00 97.31 90 PRO A N 1
ATOM 687 C CA . PRO A 1 90 ? 12.464 -5.091 1.355 1.00 97.31 90 PRO A CA 1
ATOM 688 C C . PRO A 1 90 ? 12.959 -4.525 0.020 1.00 97.31 90 PRO A C 1
ATOM 690 O O . PRO A 1 90 ? 12.505 -4.952 -1.046 1.00 97.31 90 PRO A O 1
ATOM 693 N N . ILE A 1 91 ? 13.906 -3.584 0.082 1.00 98.00 91 ILE A N 1
ATOM 694 C CA . ILE A 1 91 ? 14.395 -2.821 -1.077 1.00 98.00 91 ILE A CA 1
ATOM 695 C C . ILE A 1 91 ? 14.830 -3.750 -2.213 1.00 98.00 91 ILE A C 1
ATOM 697 O O . ILE A 1 91 ? 14.523 -3.516 -3.374 1.00 98.00 91 ILE A O 1
ATOM 701 N N . GLU A 1 92 ? 15.480 -4.854 -1.887 1.00 96.94 92 GLU A N 1
ATOM 702 C CA . GLU A 1 92 ? 16.034 -5.825 -2.818 1.00 96.94 92 GLU A CA 1
ATOM 703 C C . GLU A 1 92 ? 14.936 -6.588 -3.562 1.00 96.94 92 GLU A C 1
ATOM 705 O O . GLU A 1 92 ? 15.116 -6.964 -4.720 1.00 96.94 92 GLU A O 1
ATOM 710 N N . GLN A 1 93 ? 13.798 -6.838 -2.908 1.00 96.69 93 GLN A N 1
ATOM 711 C CA . GLN A 1 93 ? 12.626 -7.423 -3.558 1.00 96.69 93 GLN A CA 1
ATOM 712 C C . GLN A 1 93 ? 11.959 -6.391 -4.471 1.00 96.69 93 GLN A C 1
ATOM 714 O O . GLN A 1 93 ? 11.598 -6.718 -5.599 1.00 96.69 93 GLN A O 1
ATOM 719 N N . THR A 1 94 ? 11.873 -5.136 -4.022 1.00 97.62 94 THR A N 1
ATOM 720 C CA . THR A 1 94 ? 11.362 -4.022 -4.828 1.00 97.62 94 THR A CA 1
ATOM 721 C C . THR A 1 94 ? 12.218 -3.812 -6.076 1.00 97.62 94 THR A C 1
ATOM 723 O O . THR A 1 94 ? 11.682 -3.774 -7.175 1.00 97.62 94 THR A O 1
ATOM 726 N N . LEU A 1 95 ? 13.548 -3.796 -5.958 1.00 97.94 95 LEU A N 1
ATOM 727 C CA . LEU A 1 95 ? 14.468 -3.697 -7.094 1.00 97.94 95 LEU A CA 1
ATOM 728 C C . LEU A 1 95 ? 14.306 -4.864 -8.078 1.00 97.94 95 LEU A C 1
ATOM 730 O O . LEU A 1 95 ? 14.326 -4.647 -9.286 1.00 97.94 95 LEU A O 1
ATOM 734 N N . ARG A 1 96 ? 14.108 -6.102 -7.597 1.00 96.69 96 ARG A N 1
ATOM 735 C CA . ARG A 1 96 ? 13.803 -7.241 -8.485 1.00 96.69 96 ARG A CA 1
ATOM 736 C C . ARG A 1 96 ? 12.485 -7.052 -9.228 1.00 96.69 96 ARG A C 1
ATOM 738 O O . ARG A 1 96 ? 12.418 -7.360 -10.414 1.00 96.69 96 ARG A O 1
ATOM 745 N N . LEU A 1 97 ? 11.460 -6.539 -8.549 1.00 97.00 97 LEU A N 1
ATOM 746 C CA . LEU A 1 97 ? 10.168 -6.256 -9.164 1.00 97.00 97 LEU A CA 1
ATOM 747 C C . LEU A 1 97 ? 10.285 -5.158 -10.228 1.00 97.00 97 LEU A C 1
ATOM 749 O O . LEU A 1 97 ? 9.803 -5.354 -11.338 1.00 97.00 97 LEU A O 1
ATOM 753 N N . LEU A 1 98 ? 10.970 -4.052 -9.928 1.00 97.50 98 LEU A N 1
ATOM 754 C CA . LEU A 1 98 ? 11.189 -2.952 -10.875 1.00 97.50 98 LEU A CA 1
ATOM 755 C C . LEU A 1 98 ? 11.932 -3.428 -12.133 1.00 97.50 98 LEU A C 1
ATOM 757 O O . LEU A 1 98 ? 11.453 -3.206 -13.243 1.00 97.50 98 LEU A O 1
ATOM 761 N N . ARG A 1 99 ? 12.993 -4.227 -11.963 1.00 95.94 99 ARG A N 1
ATOM 762 C CA . ARG A 1 99 ? 13.732 -4.846 -13.077 1.00 95.94 99 ARG A CA 1
ATOM 763 C C . ARG A 1 99 ? 12.893 -5.826 -13.900 1.00 95.94 99 ARG A C 1
ATOM 765 O O . ARG A 1 99 ? 13.127 -5.965 -15.091 1.00 95.94 99 ARG A O 1
ATOM 772 N N . ALA A 1 100 ? 11.926 -6.518 -13.293 1.00 95.56 100 ALA A N 1
ATOM 773 C CA . ALA A 1 100 ? 11.000 -7.383 -14.032 1.00 95.56 100 ALA A CA 1
ATOM 774 C C . ALA A 1 100 ? 9.977 -6.573 -14.850 1.00 95.56 100 ALA A C 1
ATOM 776 O O . ALA A 1 100 ? 9.541 -7.007 -15.924 1.00 95.56 100 ALA A O 1
ATOM 777 N N . PHE A 1 101 ? 9.593 -5.398 -14.341 1.00 96.88 101 PHE A N 1
ATOM 778 C CA . PHE A 1 101 ? 8.775 -4.442 -15.079 1.00 96.88 101 PHE A CA 1
ATOM 779 C C . PHE A 1 101 ? 9.560 -3.834 -16.246 1.00 96.88 101 PHE A C 1
ATOM 781 O O . PHE A 1 101 ? 8.983 -3.713 -17.322 1.00 96.88 101 PHE A O 1
ATOM 788 N N . ASP A 1 102 ? 10.856 -3.562 -16.065 1.00 96.38 102 ASP A N 1
ATOM 789 C CA . ASP A 1 102 ? 11.777 -3.101 -17.117 1.00 96.38 102 ASP A CA 1
ATOM 790 C C . ASP A 1 102 ? 11.241 -1.861 -17.855 1.00 96.38 102 ASP A C 1
ATOM 792 O O . ASP A 1 102 ? 11.061 -1.835 -19.073 1.00 96.38 102 ASP A O 1
ATOM 796 N N . LEU A 1 103 ? 10.891 -0.831 -17.076 1.00 97.94 103 LEU A N 1
ATOM 797 C CA . LEU A 1 103 ? 10.306 0.409 -17.582 1.00 97.94 103 LEU A CA 1
ATOM 798 C C . LEU A 1 103 ? 11.293 1.571 -17.404 1.00 97.94 103 LEU A C 1
ATOM 800 O O . LEU A 1 103 ? 11.635 1.893 -16.264 1.00 97.94 103 LEU A O 1
ATOM 804 N N . PRO A 1 104 ? 11.693 2.279 -18.480 1.00 97.69 104 PRO A N 1
ATOM 805 C CA . PRO A 1 104 ? 12.599 3.427 -18.388 1.00 97.69 104 PRO A CA 1
ATOM 806 C C . PRO A 1 104 ? 12.119 4.523 -17.429 1.00 97.69 104 PRO A C 1
ATOM 808 O O . PRO A 1 104 ? 12.92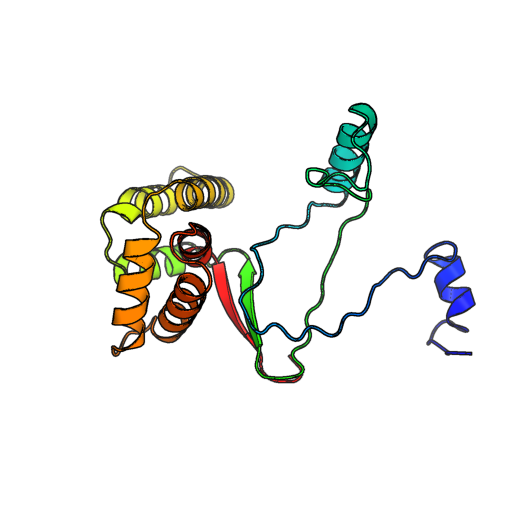7 5.179 -16.775 1.00 97.69 104 PRO A O 1
ATOM 811 N N . GLN A 1 105 ? 10.803 4.702 -17.304 1.00 97.56 105 GLN A N 1
ATOM 812 C CA . GLN A 1 105 ? 10.186 5.665 -16.391 1.00 97.56 105 GLN A CA 1
ATOM 813 C C . GLN A 1 105 ? 10.492 5.356 -14.917 1.00 97.56 105 GLN A C 1
ATOM 815 O O . GLN A 1 105 ? 10.475 6.260 -14.087 1.00 97.56 105 GLN A O 1
ATOM 820 N N . LEU A 1 106 ? 10.798 4.100 -14.579 1.00 98.06 106 LEU A N 1
ATOM 821 C CA . LEU A 1 106 ? 11.118 3.666 -13.218 1.00 98.06 106 LEU A CA 1
ATOM 822 C C . LEU A 1 106 ? 12.626 3.696 -12.916 1.00 98.06 106 LEU A C 1
ATOM 824 O O . LEU A 1 106 ? 13.013 3.455 -11.775 1.00 98.06 106 LEU A O 1
ATOM 828 N N . ALA A 1 107 ? 13.480 4.053 -13.881 1.00 97.44 107 ALA A N 1
ATOM 829 C CA . ALA A 1 107 ? 14.935 4.021 -13.713 1.00 97.44 107 ALA A CA 1
ATOM 830 C C . ALA A 1 107 ? 15.431 4.901 -12.551 1.00 97.44 107 ALA A C 1
ATOM 832 O O . ALA A 1 107 ? 16.324 4.511 -11.802 1.00 97.44 107 ALA A O 1
ATOM 833 N N . GLU A 1 108 ? 14.829 6.077 -12.355 1.00 97.44 108 GLU A N 1
ATOM 834 C CA . GLU A 1 108 ? 15.184 6.964 -11.240 1.00 97.44 108 GLU A CA 1
ATOM 835 C C . GLU A 1 108 ? 14.739 6.392 -9.884 1.00 97.44 108 GLU A C 1
ATOM 837 O O . GLU A 1 108 ? 15.438 6.543 -8.882 1.00 97.44 108 GLU A O 1
ATOM 8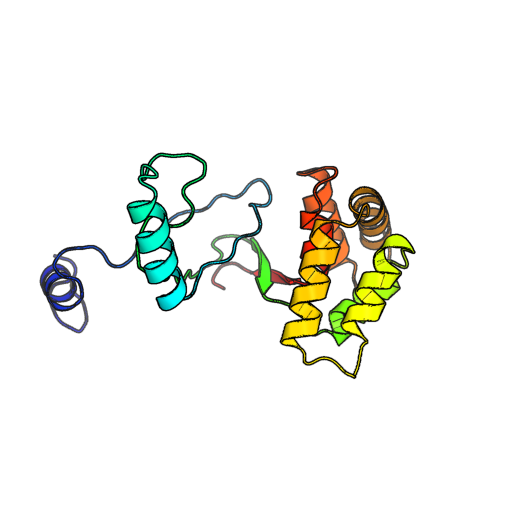42 N N . LEU A 1 109 ? 13.603 5.688 -9.857 1.00 97.44 109 LEU A N 1
ATOM 843 C CA . LEU A 1 109 ? 13.115 4.991 -8.669 1.00 97.44 109 LEU A CA 1
ATOM 844 C C . LEU A 1 109 ? 14.092 3.879 -8.262 1.00 97.44 109 LEU A C 1
ATOM 846 O O . LEU A 1 109 ? 14.467 3.787 -7.094 1.00 97.44 109 LEU A O 1
ATOM 850 N N . GLU A 1 110 ? 14.550 3.086 -9.235 1.00 97.75 110 GLU A N 1
ATOM 851 C CA . GLU A 1 110 ? 15.589 2.073 -9.033 1.00 97.75 110 GLU A CA 1
ATOM 852 C C . GLU A 1 110 ? 16.890 2.697 -8.527 1.00 97.75 110 GLU A C 1
ATOM 854 O O . GLU A 1 110 ? 17.434 2.247 -7.520 1.00 97.75 110 GLU A O 1
ATOM 859 N N . ARG A 1 111 ? 17.356 3.779 -9.165 1.00 98.00 111 ARG A N 1
ATOM 860 C CA . ARG A 1 111 ? 18.592 4.477 -8.787 1.00 98.00 111 ARG A CA 1
ATOM 861 C C . ARG A 1 111 ? 18.561 4.967 -7.340 1.00 98.00 111 ARG A C 1
ATOM 863 O O . ARG A 1 111 ? 19.554 4.840 -6.631 1.00 98.00 111 ARG A O 1
ATOM 870 N N . VAL A 1 112 ? 17.438 5.532 -6.898 1.00 97.94 112 VAL A N 1
ATOM 871 C CA . VAL A 1 112 ? 17.269 6.014 -5.519 1.00 97.94 112 VAL A CA 1
ATOM 872 C C . VAL A 1 112 ? 17.257 4.864 -4.516 1.00 97.94 112 VAL A C 1
ATOM 874 O O . VAL A 1 112 ? 17.842 4.984 -3.441 1.00 97.94 112 VAL A O 1
ATOM 877 N N . LEU A 1 113 ? 16.605 3.751 -4.849 1.00 98.00 113 LEU A N 1
ATOM 878 C CA . LEU A 1 113 ? 16.565 2.571 -3.987 1.00 98.00 113 LEU A CA 1
ATOM 879 C C . LEU A 1 113 ? 17.933 1.873 -3.879 1.00 98.00 113 LEU A C 1
ATOM 881 O O . LEU A 1 113 ? 18.270 1.346 -2.818 1.00 98.00 113 LEU A O 1
ATOM 885 N N . ASP A 1 114 ? 18.746 1.916 -4.933 1.00 97.31 114 ASP A N 1
ATOM 886 C CA . ASP A 1 114 ? 20.078 1.298 -4.975 1.00 97.31 114 ASP A CA 1
ATOM 887 C C . ASP A 1 114 ? 21.194 2.192 -4.385 1.00 97.31 114 ASP A C 1
ATOM 889 O O . ASP A 1 114 ? 22.317 1.734 -4.175 1.00 97.31 114 ASP A O 1
ATOM 893 N N . ASP A 1 115 ? 20.904 3.460 -4.060 1.00 97.50 115 ASP A N 1
ATOM 894 C CA . ASP A 1 115 ? 21.896 4.436 -3.586 1.00 97.50 115 ASP A CA 1
ATOM 895 C C . ASP A 1 115 ? 22.448 4.102 -2.190 1.00 97.50 115 ASP A C 1
ATOM 897 O O . ASP A 1 115 ? 21.945 4.566 -1.163 1.00 97.50 115 ASP A O 1
ATOM 901 N N . ALA A 1 116 ? 23.543 3.334 -2.177 1.00 93.69 116 ALA A N 1
ATOM 902 C CA . ALA A 1 116 ? 24.289 2.885 -1.002 1.00 93.69 116 ALA A CA 1
ATOM 903 C C . ALA A 1 116 ? 24.630 3.994 0.017 1.00 93.69 116 ALA A C 1
ATOM 905 O O . ALA A 1 116 ? 24.844 3.686 1.189 1.00 93.69 116 ALA A O 1
ATOM 906 N N . SER A 1 117 ? 24.689 5.261 -0.410 1.00 96.81 117 SER A N 1
ATOM 907 C CA . SER A 1 117 ? 25.049 6.395 0.449 1.00 96.81 117 SER A CA 1
ATOM 908 C C . SER A 1 117 ? 23.919 6.864 1.370 1.00 96.81 117 SER A C 1
ATOM 910 O O . SER A 1 117 ? 24.180 7.546 2.361 1.00 96.81 117 SER A O 1
ATOM 912 N N . LEU A 1 118 ? 22.672 6.495 1.065 1.00 96.38 118 LEU A N 1
ATOM 913 C CA . LEU A 1 118 ? 21.487 6.850 1.842 1.00 96.38 118 LEU A CA 1
ATOM 914 C C . LEU A 1 118 ? 21.104 5.722 2.802 1.00 96.38 118 LEU A C 1
ATOM 916 O O . LEU A 1 118 ? 21.245 4.538 2.477 1.00 96.38 118 LEU A O 1
ATOM 920 N N . ASP A 1 119 ? 20.542 6.075 3.957 1.00 97.50 119 ASP A N 1
ATOM 921 C CA . ASP A 1 119 ? 19.887 5.092 4.819 1.00 97.50 119 ASP A CA 1
ATOM 922 C C . ASP A 1 119 ? 18.562 4.593 4.210 1.00 97.50 119 ASP A C 1
ATOM 924 O O . ASP A 1 119 ? 17.986 5.201 3.302 1.00 97.50 119 ASP A O 1
ATOM 928 N N . THR A 1 120 ? 18.067 3.459 4.708 1.00 96.75 120 THR A N 1
ATOM 929 C CA . THR A 1 120 ? 16.852 2.805 4.200 1.00 96.75 120 THR A CA 1
ATOM 930 C C . THR A 1 120 ? 15.622 3.714 4.240 1.00 96.75 120 THR A C 1
ATOM 932 O O . THR A 1 120 ? 14.813 3.689 3.312 1.00 96.75 120 THR A O 1
ATOM 935 N N . ALA A 1 121 ? 15.459 4.518 5.294 1.00 96.56 121 ALA A N 1
ATOM 936 C CA . ALA A 1 121 ? 14.283 5.366 5.455 1.00 96.56 121 ALA A CA 1
ATOM 937 C C . ALA A 1 121 ? 14.279 6.503 4.426 1.00 96.56 121 ALA A C 1
ATOM 939 O O . ALA A 1 121 ? 13.245 6.783 3.815 1.00 96.56 121 ALA A O 1
ATOM 940 N N . GLU A 1 122 ? 15.437 7.112 4.183 1.00 97.81 122 GLU A N 1
ATOM 941 C CA . GLU A 1 122 ? 15.596 8.172 3.194 1.00 97.81 122 GLU A CA 1
ATOM 942 C C . GLU A 1 122 ? 15.388 7.646 1.769 1.00 97.81 122 GLU A C 1
ATOM 944 O O . GLU A 1 122 ? 14.690 8.287 0.976 1.00 97.81 122 GLU A O 1
ATOM 949 N N . ARG A 1 123 ? 15.897 6.448 1.449 1.00 98.31 123 ARG A N 1
ATOM 950 C CA . ARG A 1 123 ? 15.642 5.796 0.151 1.00 98.31 123 ARG A CA 1
ATOM 951 C C . ARG A 1 123 ? 14.157 5.562 -0.087 1.00 98.31 123 ARG A C 1
ATOM 953 O O . ARG A 1 123 ? 13.639 5.975 -1.120 1.00 98.31 123 ARG A O 1
ATOM 960 N N . LEU A 1 124 ? 13.458 4.951 0.873 1.00 97.94 124 LEU A N 1
ATOM 961 C CA . LEU A 1 124 ? 12.022 4.672 0.762 1.00 97.94 124 LEU A CA 1
ATOM 962 C C . LEU A 1 124 ? 11.192 5.961 0.690 1.00 97.94 124 LEU A C 1
ATOM 964 O O . LEU A 1 124 ? 10.260 6.051 -0.105 1.00 97.94 124 LEU A O 1
ATOM 968 N N . SER A 1 125 ? 11.556 6.983 1.469 1.00 97.50 125 SER A N 1
ATOM 969 C CA . SER A 1 125 ? 10.912 8.303 1.455 1.00 97.50 125 SER A CA 1
ATOM 970 C C . SER A 1 125 ? 11.030 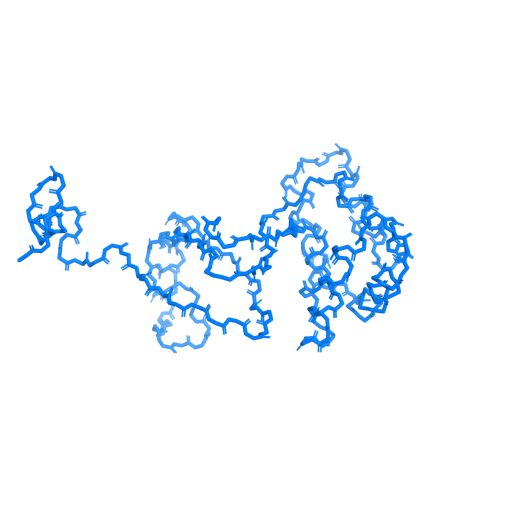8.983 0.089 1.00 97.50 125 SER A C 1
ATOM 972 O O . SER A 1 125 ? 10.033 9.463 -0.458 1.00 97.50 125 SER A O 1
ATOM 974 N N . ARG A 1 126 ? 12.234 9.010 -0.496 1.00 98.19 126 ARG A N 1
ATOM 975 C CA . ARG A 1 126 ? 12.460 9.568 -1.838 1.00 98.19 126 ARG A CA 1
ATOM 976 C C . ARG A 1 126 ? 11.772 8.740 -2.915 1.00 98.19 126 ARG A C 1
ATOM 978 O O . ARG A 1 126 ? 11.117 9.318 -3.778 1.00 98.19 126 ARG A O 1
ATOM 985 N N . ALA A 1 127 ? 11.870 7.415 -2.831 1.00 98.31 127 ALA A N 1
ATOM 986 C CA . ALA A 1 127 ? 11.234 6.511 -3.775 1.00 98.31 127 ALA A CA 1
ATOM 987 C C . ALA A 1 127 ? 9.709 6.688 -3.779 1.00 98.31 127 ALA A C 1
ATOM 989 O O . ALA A 1 127 ? 9.118 6.862 -4.838 1.00 98.31 127 ALA A O 1
ATOM 990 N N . LEU A 1 128 ? 9.064 6.754 -2.610 1.00 98.06 128 LEU A N 1
ATOM 991 C CA . LEU A 1 128 ? 7.622 6.988 -2.528 1.00 98.06 128 LEU A CA 1
ATOM 992 C C . LEU A 1 128 ? 7.226 8.338 -3.140 1.00 98.06 128 LEU A C 1
ATOM 994 O O . LEU A 1 128 ? 6.258 8.407 -3.891 1.00 98.06 128 LEU A O 1
ATOM 998 N N . LYS A 1 129 ? 7.978 9.411 -2.860 1.00 97.81 129 LYS A N 1
ATOM 999 C CA . LYS A 1 129 ? 7.718 10.731 -3.459 1.00 97.81 129 LYS A CA 1
ATOM 1000 C C . LYS A 1 129 ? 7.808 10.683 -4.983 1.00 97.81 129 LYS A C 1
ATOM 1002 O O . LYS A 1 129 ? 6.917 11.203 -5.642 1.00 97.81 129 LYS A O 1
ATOM 1007 N N . LEU A 1 130 ? 8.838 10.028 -5.521 1.00 97.88 130 LEU A N 1
ATOM 1008 C CA . LEU A 1 130 ? 9.004 9.837 -6.963 1.00 97.88 130 LEU A CA 1
ATOM 1009 C C . LEU A 1 130 ? 7.862 9.013 -7.559 1.00 97.88 130 LEU A C 1
ATOM 1011 O O . LEU A 1 130 ? 7.286 9.421 -8.562 1.00 97.88 130 LEU A O 1
ATOM 1015 N N . ALA A 1 131 ? 7.493 7.903 -6.917 1.00 97.81 131 ALA A N 1
ATOM 1016 C CA . ALA A 1 131 ? 6.396 7.043 -7.347 1.00 97.81 131 ALA A CA 1
ATOM 1017 C C . ALA A 1 131 ? 5.061 7.801 -7.438 1.00 97.81 131 ALA A C 1
ATOM 1019 O O . ALA A 1 131 ? 4.273 7.545 -8.339 1.00 97.81 131 ALA A O 1
ATOM 1020 N N . MET A 1 132 ? 4.827 8.777 -6.554 1.00 96.69 132 MET A N 1
ATOM 1021 C CA . MET A 1 132 ? 3.620 9.608 -6.584 1.00 96.69 132 MET A CA 1
ATOM 1022 C C . MET A 1 132 ? 3.616 10.667 -7.697 1.00 96.69 132 MET A C 1
ATOM 1024 O O . MET A 1 132 ? 2.550 11.193 -8.016 1.00 96.69 132 MET A O 1
ATOM 1028 N N . THR A 1 133 ? 4.766 10.995 -8.291 1.00 95.88 133 THR A N 1
ATOM 1029 C CA . THR A 1 133 ? 4.895 12.089 -9.274 1.00 95.88 133 THR A CA 1
ATOM 1030 C C . THR A 1 133 ? 5.304 11.645 -10.671 1.00 95.88 133 THR A C 1
ATOM 1032 O O . THR A 1 133 ? 5.136 12.409 -11.616 1.00 95.88 133 THR A O 1
ATOM 1035 N N . VAL A 1 134 ? 5.884 10.454 -10.810 1.00 96.69 134 VAL A N 1
ATOM 1036 C CA . VAL A 1 134 ? 6.349 9.935 -12.096 1.00 96.69 134 VAL A CA 1
ATOM 1037 C C . VAL A 1 134 ? 5.168 9.632 -13.016 1.00 96.69 134 VAL A C 1
ATOM 1039 O O . VAL A 1 134 ? 4.141 9.121 -12.576 1.00 96.69 134 VAL A O 1
ATOM 1042 N N . ASP A 1 135 ? 5.321 9.921 -14.304 1.00 96.75 135 ASP A N 1
ATOM 1043 C CA . ASP A 1 135 ? 4.345 9.556 -15.330 1.00 96.75 135 ASP A CA 1
ATOM 1044 C C . ASP A 1 135 ? 4.591 8.113 -15.797 1.00 96.75 135 ASP A C 1
ATOM 1046 O O . ASP A 1 135 ? 5.198 7.856 -16.837 1.00 96.75 135 ASP A O 1
ATOM 1050 N N . ALA A 1 136 ? 4.231 7.154 -14.939 1.00 97.75 136 ALA A N 1
ATOM 1051 C CA . ALA A 1 136 ? 4.447 5.727 -15.190 1.00 97.75 136 ALA A CA 1
ATOM 1052 C C . ALA A 1 136 ? 3.198 4.864 -14.976 1.00 97.75 136 ALA A C 1
ATOM 1054 O O . ALA A 1 136 ? 3.248 3.672 -15.277 1.00 97.75 136 ALA A O 1
ATOM 1055 N N . ALA A 1 137 ? 2.087 5.420 -14.479 1.00 98.12 137 ALA A N 1
ATOM 1056 C CA . ALA A 1 137 ? 0.905 4.642 -14.102 1.00 98.12 137 ALA A CA 1
ATOM 1057 C C . ALA A 1 137 ? 0.372 3.771 -15.254 1.00 98.12 137 ALA A C 1
ATOM 1059 O O . ALA A 1 137 ? 0.122 2.582 -15.058 1.00 98.12 137 ALA A O 1
ATOM 1060 N N . GLU A 1 138 ? 0.259 4.323 -16.465 1.00 98.19 138 GLU A N 1
ATOM 1061 C CA . GLU A 1 138 ? -0.220 3.576 -17.637 1.00 98.19 138 GLU A CA 1
ATOM 1062 C C . GLU A 1 138 ? 0.763 2.484 -18.079 1.00 98.19 138 GLU A C 1
ATOM 1064 O O . GLU A 1 138 ? 0.358 1.355 -18.358 1.00 98.19 138 GLU A O 1
ATOM 1069 N N . SER A 1 139 ? 2.066 2.784 -18.075 1.00 98.44 139 SER A N 1
ATOM 1070 C CA . SER A 1 139 ? 3.110 1.811 -18.434 1.00 98.44 139 SER A CA 1
ATOM 1071 C C . SER A 1 139 ? 3.181 0.664 -17.421 1.00 98.44 139 SER A C 1
ATOM 1073 O O . SER A 1 139 ? 3.262 -0.503 -17.805 1.00 98.44 139 SER A O 1
ATOM 1075 N N . VAL A 1 140 ? 3.070 0.975 -16.126 1.00 98.50 140 VAL A N 1
ATOM 1076 C CA . VAL A 1 140 ? 2.975 -0.017 -15.046 1.00 98.50 140 VAL A CA 1
ATOM 1077 C C . VAL A 1 140 ? 1.714 -0.863 -15.210 1.00 98.50 140 VAL A C 1
ATOM 1079 O O . VAL A 1 140 ? 1.791 -2.083 -15.098 1.00 98.50 140 VAL A O 1
ATOM 1082 N N . ALA A 1 141 ? 0.566 -0.261 -15.530 1.00 98.44 141 ALA A N 1
ATOM 1083 C CA . ALA A 1 141 ? -0.686 -0.985 -15.748 1.00 98.44 141 ALA A CA 1
ATOM 1084 C C . ALA A 1 141 ? -0.598 -1.985 -16.912 1.00 98.44 141 ALA A C 1
ATOM 1086 O O . ALA A 1 141 ? -0.995 -3.151 -16.776 1.00 98.44 141 ALA A O 1
ATOM 1087 N N . GLN A 1 142 ? -0.052 -1.542 -18.047 1.00 98.19 142 GLN A N 1
ATOM 1088 C CA . GLN A 1 142 ? 0.151 -2.391 -19.216 1.00 98.19 142 GLN A CA 1
ATOM 1089 C C . GLN A 1 142 ? 1.096 -3.546 -18.877 1.00 98.19 142 GLN A C 1
ATOM 1091 O O . GLN A 1 142 ? 0.748 -4.714 -19.061 1.00 98.19 142 GLN A O 1
ATOM 1096 N N . ARG A 1 143 ? 2.259 -3.231 -18.300 1.00 98.06 143 ARG A N 1
ATOM 1097 C CA . ARG A 1 143 ? 3.275 -4.231 -17.985 1.00 98.06 143 ARG A CA 1
ATOM 1098 C C . ARG A 1 143 ? 2.807 -5.241 -16.940 1.00 98.06 143 ARG A C 1
ATOM 1100 O O . ARG A 1 143 ? 3.056 -6.436 -17.079 1.00 98.06 143 ARG A O 1
ATOM 1107 N N . ALA A 1 144 ? 2.067 -4.787 -15.931 1.00 98.06 144 ALA A N 1
ATOM 1108 C CA . ALA A 1 144 ? 1.440 -5.655 -14.943 1.00 98.06 144 ALA A CA 1
ATOM 1109 C C . ALA A 1 144 ? 0.468 -6.651 -15.598 1.00 98.06 144 ALA A C 1
ATOM 1111 O O . ALA A 1 144 ? 0.445 -7.823 -15.229 1.00 98.06 144 ALA A O 1
ATOM 1112 N N . THR A 1 145 ? -0.298 -6.217 -16.603 1.00 97.94 145 THR A N 1
ATOM 1113 C CA . THR A 1 145 ? -1.220 -7.094 -17.344 1.00 97.94 145 THR A CA 1
ATOM 1114 C C . THR A 1 145 ? -0.466 -8.172 -18.129 1.00 97.94 145 THR A C 1
ATOM 1116 O O . THR A 1 145 ? -0.849 -9.341 -18.093 1.00 97.94 145 THR A O 1
ATOM 1119 N N . GLU A 1 146 ? 0.635 -7.806 -18.789 1.00 97.25 146 GLU A N 1
ATOM 1120 C CA . GLU A 1 146 ? 1.494 -8.741 -19.527 1.00 97.25 146 GLU A CA 1
ATOM 1121 C C . GLU A 1 146 ? 2.133 -9.785 -18.597 1.00 97.25 146 GLU A C 1
ATOM 1123 O O . GLU A 1 146 ? 2.039 -10.990 -18.844 1.00 97.25 146 GLU A O 1
ATOM 1128 N N . LEU A 1 147 ? 2.732 -9.337 -17.489 1.00 96.88 147 LEU A N 1
ATOM 1129 C CA . LEU A 1 147 ? 3.383 -10.207 -16.504 1.00 96.88 147 LEU A CA 1
ATOM 1130 C C . LEU A 1 147 ? 2.390 -11.126 -15.778 1.00 96.88 147 LEU A C 1
ATOM 1132 O O . LEU A 1 147 ? 2.737 -12.260 -15.441 1.00 96.88 147 LEU A O 1
ATOM 1136 N N . ALA A 1 148 ? 1.154 -10.663 -15.567 1.00 96.50 148 ALA A N 1
ATOM 1137 C CA . ALA A 1 148 ? 0.076 -11.462 -14.989 1.00 96.50 148 ALA A CA 1
ATOM 1138 C C . ALA A 1 148 ? -0.408 -12.578 -15.931 1.00 96.50 148 ALA A C 1
ATOM 1140 O O . ALA A 1 148 ? -0.805 -13.648 -15.464 1.00 96.50 148 ALA A O 1
ATOM 1141 N N . ALA A 1 149 ? -0.391 -12.341 -17.246 1.00 95.31 149 ALA A N 1
ATOM 1142 C CA . ALA A 1 149 ? -0.758 -13.339 -18.250 1.00 95.31 149 ALA A CA 1
ATOM 1143 C C . ALA A 1 149 ? 0.366 -14.357 -18.508 1.00 95.31 149 ALA A C 1
ATOM 1145 O O . ALA A 1 149 ? 0.087 -15.513 -18.831 1.00 95.31 149 ALA A O 1
ATOM 1146 N N . GLY A 1 150 ? 1.622 -13.936 -18.348 1.00 91.88 150 GLY A N 1
ATOM 1147 C CA . GLY A 1 150 ? 2.799 -14.774 -18.542 1.00 91.88 150 GLY A CA 1
ATOM 1148 C C . GLY A 1 150 ? 3.069 -15.790 -17.426 1.00 91.88 150 GLY A C 1
ATOM 1149 O O . GLY A 1 150 ? 2.262 -16.024 -16.515 1.00 91.88 150 GLY A O 1
ATOM 1150 N N . ASP A 1 151 ? 4.253 -16.391 -17.522 1.00 86.06 151 ASP A N 1
ATOM 1151 C CA . ASP A 1 151 ? 4.865 -17.223 -16.490 1.00 86.06 151 ASP A CA 1
ATOM 1152 C C . ASP A 1 151 ? 6.056 -16.455 -15.904 1.00 86.06 151 ASP A C 1
ATOM 1154 O O . ASP A 1 151 ? 7.156 -16.451 -16.455 1.00 86.06 151 ASP A O 1
ATOM 1158 N N . SER A 1 152 ? 5.786 -15.673 -14.859 1.00 86.19 152 SER A N 1
ATOM 1159 C CA . SER A 1 152 ? 6.774 -14.839 -14.173 1.00 86.19 152 SER A CA 1
ATOM 1160 C C . SER A 1 152 ? 6.7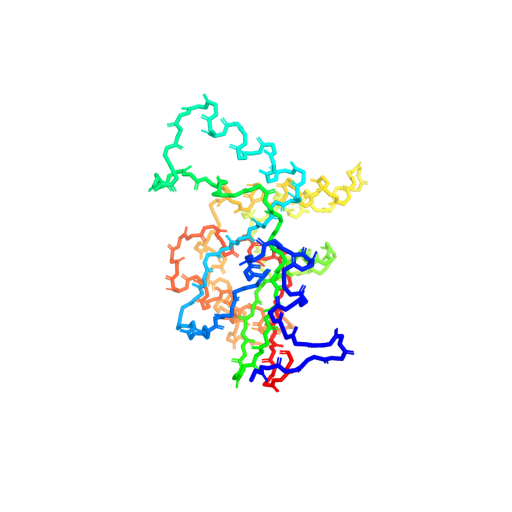07 -15.087 -12.672 1.00 86.19 152 SER A C 1
ATOM 1162 O O . SER A 1 152 ? 5.630 -15.320 -12.119 1.00 86.19 152 SER A O 1
ATOM 1164 N N . GLU A 1 153 ? 7.842 -14.973 -11.984 1.00 88.50 153 GLU A N 1
ATOM 1165 C CA . GLU A 1 153 ? 7.888 -15.096 -10.520 1.00 88.50 153 GLU A CA 1
ATOM 1166 C C . GLU A 1 153 ? 7.022 -14.033 -9.821 1.00 88.50 153 GLU A C 1
ATOM 1168 O O . GLU A 1 153 ? 6.489 -14.266 -8.738 1.00 88.50 153 GLU A O 1
ATOM 1173 N N . CYS A 1 154 ? 6.817 -12.874 -10.457 1.00 92.62 154 CYS A N 1
ATOM 1174 C CA . CYS A 1 154 ? 5.997 -11.781 -9.938 1.00 92.62 154 CYS A CA 1
ATOM 1175 C C . CYS A 1 154 ? 4.529 -11.822 -10.398 1.00 92.62 154 CYS A C 1
ATOM 1177 O O . CYS A 1 154 ? 3.798 -10.864 -10.146 1.00 92.62 154 CYS A O 1
ATOM 1179 N N . LYS A 1 155 ? 4.061 -12.913 -11.022 1.00 94.44 155 LYS A N 1
ATOM 1180 C CA . LYS A 1 155 ? 2.703 -13.039 -11.584 1.00 94.44 155 LYS A CA 1
ATOM 1181 C C . LYS A 1 155 ? 1.589 -12.648 -10.611 1.00 94.44 155 LYS A C 1
ATOM 1183 O O . LYS A 1 155 ? 0.660 -11.945 -11.002 1.00 94.44 155 LYS A O 1
ATOM 1188 N N . GLY A 1 156 ? 1.675 -13.074 -9.348 1.00 94.44 156 GLY A N 1
ATOM 1189 C CA . GLY A 1 156 ? 0.678 -12.742 -8.320 1.00 94.44 156 GLY A CA 1
ATOM 1190 C C . GLY A 1 156 ? 0.616 -11.240 -8.022 1.00 94.44 156 GLY A C 1
ATOM 1191 O O . GLY A 1 156 ? -0.461 -10.638 -8.045 1.00 94.44 156 GLY A O 1
ATOM 1192 N N . THR A 1 157 ? 1.779 -10.618 -7.820 1.00 96.38 157 THR A N 1
ATOM 1193 C CA . THR A 1 157 ? 1.920 -9.168 -7.628 1.00 96.38 157 THR A CA 1
ATOM 1194 C C . THR A 1 157 ? 1.450 -8.394 -8.858 1.00 96.38 157 THR A C 1
ATOM 1196 O O . THR A 1 157 ? 0.648 -7.470 -8.735 1.00 96.38 157 THR A O 1
ATOM 1199 N N . ALA A 1 158 ? 1.861 -8.819 -10.054 1.00 97.38 158 ALA A N 1
ATOM 1200 C CA . ALA A 1 158 ? 1.456 -8.223 -11.320 1.00 97.38 158 ALA A CA 1
ATOM 1201 C C . ALA A 1 158 ? -0.066 -8.294 -11.528 1.00 97.38 158 ALA A C 1
ATOM 1203 O O . ALA A 1 158 ? -0.689 -7.294 -11.876 1.00 97.38 158 ALA A O 1
ATOM 1204 N N . ALA A 1 159 ? -0.703 -9.427 -11.218 1.00 97.06 159 ALA A N 1
ATOM 1205 C CA . ALA A 1 159 ? -2.158 -9.563 -11.296 1.00 97.06 159 ALA A CA 1
ATOM 1206 C C . ALA A 1 159 ? -2.886 -8.619 -10.322 1.00 97.06 159 ALA A C 1
ATOM 1208 O O . ALA A 1 159 ? -3.955 -8.092 -10.644 1.00 97.06 159 ALA A O 1
ATOM 1209 N N . ASN A 1 160 ? -2.317 -8.384 -9.135 1.00 96.69 160 ASN A N 1
ATOM 1210 C CA . ASN A 1 160 ? -2.866 -7.434 -8.170 1.00 96.69 160 ASN A CA 1
ATOM 1211 C C . ASN A 1 160 ? -2.710 -5.979 -8.653 1.00 96.69 160 ASN A C 1
ATOM 1213 O O . ASN A 1 160 ? -3.674 -5.218 -8.631 1.00 96.69 160 ASN A O 1
ATOM 1217 N N . LEU A 1 161 ? -1.539 -5.609 -9.173 1.00 97.94 161 LEU A N 1
ATOM 1218 C CA . LEU A 1 161 ? -1.284 -4.281 -9.746 1.00 97.94 161 LEU A CA 1
ATOM 1219 C C . LEU A 1 161 ? -2.175 -3.996 -10.964 1.00 97.94 161 LEU A C 1
ATOM 1221 O O . LEU A 1 161 ? -2.764 -2.921 -11.050 1.00 97.94 161 LEU A O 1
ATOM 1225 N N . ALA A 1 162 ? -2.355 -4.975 -11.855 1.00 97.88 162 ALA A N 1
ATOM 1226 C CA . ALA A 1 162 ? -3.266 -4.867 -12.994 1.00 97.88 162 ALA A CA 1
ATOM 1227 C C . ALA A 1 162 ? -4.724 -4.663 -12.543 1.00 97.88 162 ALA A C 1
ATOM 1229 O O . ALA A 1 162 ? -5.461 -3.875 -13.138 1.00 97.88 162 ALA A O 1
ATOM 1230 N N . PHE A 1 163 ? -5.149 -5.334 -11.464 1.00 97.38 163 PHE A N 1
ATOM 1231 C CA . PHE A 1 163 ? -6.465 -5.110 -10.861 1.00 97.38 163 PHE A CA 1
ATOM 1232 C C . PHE A 1 163 ? -6.611 -3.685 -10.310 1.00 97.38 163 PHE A C 1
ATOM 1234 O O . PHE A 1 163 ? -7.620 -3.038 -10.587 1.00 97.38 163 PHE A O 1
ATOM 1241 N N . ILE A 1 164 ? -5.608 -3.186 -9.580 1.00 97.69 164 ILE A N 1
ATOM 1242 C CA . ILE A 1 164 ? -5.603 -1.822 -9.031 1.00 97.69 164 ILE A CA 1
ATOM 1243 C C . ILE A 1 164 ? -5.696 -0.787 -10.155 1.00 97.69 164 ILE A C 1
ATOM 1245 O O . ILE A 1 164 ? -6.596 0.051 -10.131 1.00 97.69 164 ILE A O 1
ATOM 1249 N N . ALA A 1 165 ? -4.834 -0.888 -11.168 1.00 97.88 165 ALA A N 1
ATOM 1250 C CA . ALA A 1 165 ? -4.808 0.047 -12.288 1.00 97.88 165 ALA A CA 1
ATOM 1251 C C . ALA A 1 165 ? -6.103 0.048 -13.109 1.00 97.88 165 ALA A C 1
ATOM 1253 O O . ALA A 1 165 ? -6.511 1.085 -13.619 1.00 97.88 165 ALA A O 1
ATOM 1254 N N . ARG A 1 166 ? -6.780 -1.100 -13.232 1.00 97.81 166 ARG A N 1
ATOM 1255 C CA . ARG A 1 166 ? -8.071 -1.165 -13.926 1.00 97.81 166 ARG A CA 1
ATOM 1256 C C . ARG A 1 166 ? -9.174 -0.427 -13.168 1.00 97.81 166 ARG A C 1
ATOM 1258 O O . ARG A 1 166 ? -10.037 0.181 -13.795 1.00 97.81 166 ARG A O 1
ATOM 1265 N N . GLU A 1 167 ? -9.182 -0.511 -11.839 1.00 97.88 167 GLU A N 1
ATOM 1266 C CA . GLU A 1 167 ? -10.173 0.193 -11.015 1.00 97.88 167 GLU A CA 1
ATOM 1267 C C . GLU A 1 167 ? -9.855 1.687 -10.860 1.00 97.88 167 GLU A C 1
ATOM 1269 O O . GLU A 1 167 ? -10.786 2.475 -10.680 1.00 97.88 167 GLU A O 1
ATOM 1274 N N . TYR A 1 168 ? -8.576 2.065 -10.986 1.00 97.31 168 TYR A N 1
ATOM 1275 C CA . TYR A 1 168 ? -8.073 3.440 -10.893 1.00 97.31 168 TYR A CA 1
ATOM 1276 C C . TYR A 1 168 ? -7.100 3.782 -12.045 1.00 97.31 168 TYR A C 1
ATOM 1278 O O . TYR A 1 168 ? -5.892 3.895 -11.820 1.00 97.31 168 TYR A O 1
ATOM 1286 N N . PRO A 1 169 ? -7.590 3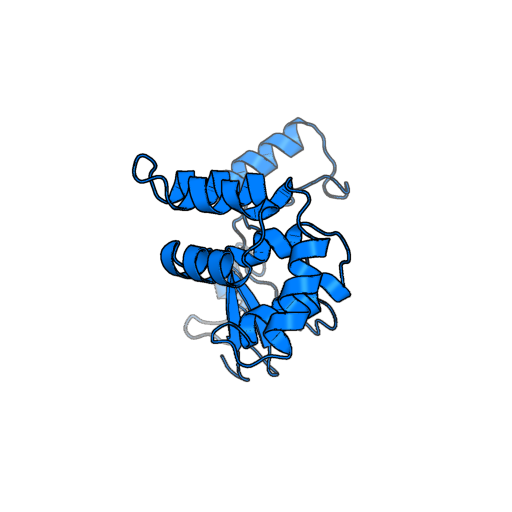.938 -13.292 1.00 97.44 169 PRO A N 1
ATOM 1287 C CA . PRO A 1 169 ? -6.730 4.214 -14.443 1.00 97.44 169 PRO A CA 1
ATOM 1288 C C . PRO A 1 169 ? -5.991 5.548 -14.305 1.00 97.44 169 PRO A C 1
ATOM 1290 O O . PRO A 1 169 ? -6.604 6.564 -13.978 1.00 97.44 169 PRO A O 1
ATOM 1293 N N . GLY A 1 170 ? -4.683 5.541 -14.570 1.00 96.50 170 GLY A N 1
ATOM 1294 C CA . GLY A 1 170 ? -3.826 6.730 -14.488 1.00 96.50 170 GLY A CA 1
ATOM 1295 C C . GLY A 1 170 ? -3.448 7.166 -13.065 1.00 96.50 170 GLY A C 1
ATOM 1296 O O . GLY A 1 170 ? -2.743 8.158 -12.909 1.00 96.50 170 GLY A O 1
ATOM 1297 N N . ASP A 1 171 ? -3.883 6.449 -12.022 1.00 97.81 171 ASP A N 1
ATOM 1298 C CA . ASP A 1 171 ? -3.549 6.791 -10.637 1.00 97.81 171 ASP A CA 1
ATOM 1299 C C . ASP A 1 171 ? -2.148 6.279 -10.254 1.00 97.81 171 ASP A C 1
ATOM 1301 O O . ASP A 1 171 ? -1.858 5.080 -10.318 1.00 97.81 171 ASP A O 1
ATOM 1305 N N . ASN A 1 172 ? -1.277 7.186 -9.800 1.00 97.12 172 ASN A N 1
ATOM 1306 C CA . ASN A 1 172 ? 0.090 6.860 -9.378 1.00 97.12 172 ASN A CA 1
ATOM 1307 C C . ASN A 1 172 ? 0.169 5.969 -8.126 1.00 97.12 172 ASN A C 1
ATOM 1309 O O . ASN A 1 172 ? 1.233 5.431 -7.815 1.00 97.12 172 ASN A O 1
ATOM 1313 N N . GLY A 1 173 ? -0.948 5.718 -7.445 1.00 97.06 173 GLY A N 1
ATOM 1314 C CA . GLY A 1 173 ? -1.062 4.706 -6.403 1.00 97.06 173 GLY A CA 1
ATOM 1315 C C . GLY A 1 173 ? -0.635 3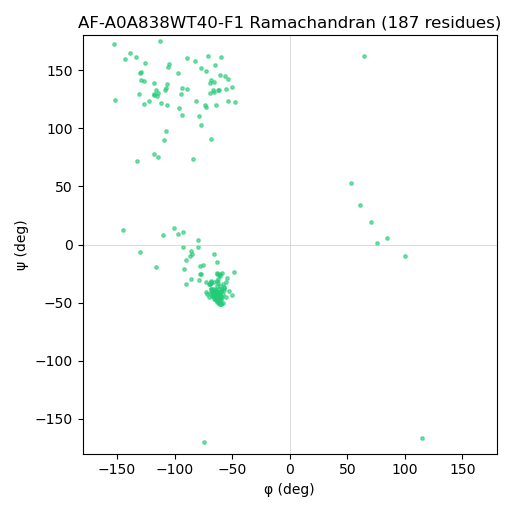.312 -6.870 1.00 97.06 173 GLY A C 1
ATOM 1316 O O . GLY A 1 173 ? -0.100 2.554 -6.063 1.00 97.06 173 GLY A O 1
ATOM 1317 N N . VAL A 1 174 ? -0.773 2.977 -8.163 1.00 98.00 174 VAL A N 1
ATOM 1318 C CA . VAL A 1 174 ? -0.243 1.709 -8.702 1.00 98.00 174 VAL A CA 1
ATOM 1319 C C . VAL A 1 174 ? 1.289 1.683 -8.731 1.00 98.00 174 VAL A C 1
ATOM 1321 O O . VAL A 1 174 ? 1.889 0.641 -8.481 1.00 98.00 174 VAL A O 1
ATOM 1324 N N . VAL A 1 175 ? 1.935 2.826 -8.975 1.00 98.38 175 VAL A N 1
ATOM 1325 C CA . VAL A 1 175 ? 3.399 2.942 -8.938 1.00 98.38 175 VAL A CA 1
ATOM 1326 C C . VAL A 1 175 ? 3.880 2.862 -7.492 1.00 98.38 175 VAL A C 1
ATOM 1328 O O . VAL A 1 175 ? 4.824 2.138 -7.193 1.00 98.38 175 VAL A O 1
ATOM 1331 N N . ALA A 1 176 ? 3.190 3.539 -6.569 1.00 98.12 176 ALA A N 1
ATOM 1332 C CA . ALA A 1 176 ? 3.479 3.438 -5.140 1.00 98.12 176 ALA A CA 1
ATOM 1333 C C . ALA A 1 176 ? 3.304 2.003 -4.613 1.00 98.12 176 ALA A C 1
ATOM 1335 O O . ALA A 1 176 ? 4.092 1.561 -3.778 1.00 98.12 176 ALA A O 1
ATOM 1336 N N . ALA A 1 177 ? 2.325 1.253 -5.128 1.00 98.12 177 ALA A N 1
ATOM 1337 C CA . ALA A 1 177 ? 2.091 -0.135 -4.741 1.00 98.12 177 ALA A CA 1
ATOM 1338 C C . ALA A 1 177 ? 3.266 -1.072 -5.080 1.00 98.12 177 ALA A C 1
ATOM 1340 O O . ALA A 1 177 ? 3.464 -2.035 -4.349 1.00 98.12 177 ALA A O 1
ATOM 1341 N N . LEU A 1 178 ? 4.108 -0.761 -6.080 1.00 98.06 178 LEU A N 1
ATOM 1342 C CA . LEU A 1 178 ? 5.345 -1.517 -6.364 1.00 98.06 178 LEU A CA 1
ATOM 1343 C C . LEU A 1 178 ? 6.319 -1.540 -5.173 1.00 98.06 178 LEU A C 1
ATOM 1345 O O . LEU A 1 178 ? 7.159 -2.433 -5.082 1.00 98.06 178 LEU A O 1
ATOM 1349 N N . LEU A 1 179 ? 6.228 -0.549 -4.279 1.00 98.31 179 LEU A N 1
ATOM 1350 C CA . LEU A 1 179 ? 7.081 -0.421 -3.098 1.00 98.31 179 LEU A CA 1
ATOM 1351 C C . LEU A 1 179 ? 6.542 -1.199 -1.885 1.00 98.31 179 LEU A C 1
ATOM 1353 O O . LEU A 1 179 ? 7.229 -1.267 -0.863 1.00 98.31 179 LEU A O 1
ATOM 1357 N N . LEU A 1 180 ? 5.313 -1.722 -1.950 1.00 98.38 180 LEU A N 1
ATOM 1358 C CA . LEU A 1 180 ? 4.593 -2.275 -0.802 1.00 98.38 180 LEU A CA 1
ATOM 1359 C C . LEU A 1 180 ? 4.558 -3.804 -0.821 1.00 98.38 180 LEU A C 1
ATOM 1361 O O . LEU A 1 180 ? 4.619 -4.431 -1.876 1.00 98.38 180 LEU A O 1
ATOM 1365 N N . ASN A 1 181 ? 4.403 -4.423 0.352 1.00 97.50 181 ASN A N 1
ATOM 1366 C CA . ASN A 1 181 ? 4.142 -5.862 0.405 1.00 97.50 181 ASN A CA 1
ATOM 1367 C C . ASN A 1 181 ? 2.739 -6.141 -0.134 1.00 97.50 181 ASN A C 1
ATOM 1369 O O . ASN A 1 181 ? 1.773 -5.537 0.332 1.00 97.50 181 ASN A O 1
ATOM 1373 N N . HIS A 1 182 ? 2.618 -7.091 -1.059 1.00 96.56 182 HIS A N 1
ATOM 1374 C CA . HIS A 1 182 ? 1.331 -7.598 -1.524 1.00 96.56 182 HIS A CA 1
ATOM 1375 C C . HIS A 1 182 ? 0.954 -8.836 -0.711 1.00 96.56 182 HIS A C 1
ATOM 1377 O O . HIS A 1 182 ? 1.584 -9.884 -0.832 1.00 96.56 182 HIS A O 1
ATOM 1383 N N . VAL A 1 183 ? -0.082 -8.710 0.113 1.00 94.81 183 VAL A N 1
ATOM 1384 C CA . VAL A 1 183 ? -0.514 -9.750 1.049 1.00 94.81 183 VAL A CA 1
ATOM 1385 C C . VAL A 1 183 ? -1.809 -10.373 0.543 1.00 94.81 183 VAL A C 1
ATOM 1387 O O . VAL A 1 183 ? -2.728 -9.662 0.131 1.00 94.81 183 VAL A O 1
ATOM 1390 N N . SER A 1 184 ? -1.877 -11.701 0.572 1.00 94.75 184 SER A N 1
ATOM 1391 C CA . SER A 1 184 ? -3.120 -12.458 0.416 1.00 94.75 184 SER A CA 1
ATOM 1392 C C . SER A 1 184 ? -3.380 -13.179 1.728 1.00 94.75 184 SER A C 1
ATOM 1394 O O . SER A 1 184 ? -2.471 -13.827 2.234 1.00 94.75 184 SER A O 1
ATOM 1396 N N . LEU A 1 185 ? -4.576 -13.001 2.272 1.00 96.62 185 LEU A N 1
ATOM 1397 C CA . LEU A 1 185 ? -5.009 -13.559 3.545 1.00 96.62 185 LEU A CA 1
ATOM 1398 C C . LEU A 1 185 ? -6.124 -14.566 3.288 1.00 96.62 185 LEU A C 1
ATOM 1400 O O . LEU A 1 185 ? -7.098 -14.248 2.595 1.00 96.62 185 LEU A O 1
ATOM 1404 N N . GLU A 1 186 ? -5.986 -15.751 3.858 1.00 98.12 186 GLU A N 1
ATOM 1405 C CA . GLU A 1 186 ? -7.029 -16.765 3.915 1.00 98.12 186 GLU A CA 1
ATOM 1406 C C . GLU A 1 186 ? -8.002 -16.489 5.073 1.00 98.12 186 GLU A C 1
ATOM 1408 O O . GLU A 1 186 ? -7.663 -15.786 6.026 1.00 98.12 186 GLU A O 1
ATOM 1413 N N . PRO A 1 187 ? -9.238 -17.019 5.028 1.00 98.19 187 PRO A N 1
ATOM 1414 C CA . PRO A 1 187 ? -10.199 -16.819 6.106 1.00 98.19 187 PRO A CA 1
ATOM 1415 C C . PRO A 1 187 ? -9.645 -17.228 7.481 1.00 98.19 187 PRO A C 1
ATOM 1417 O O . PRO A 1 187 ? -9.286 -18.385 7.693 1.00 98.19 187 PRO A O 1
ATOM 1420 N N . GLY A 1 188 ? -9.649 -16.289 8.428 1.00 96.56 188 GLY A N 1
ATOM 1421 C CA . GLY A 1 188 ? -9.159 -16.465 9.796 1.00 96.56 188 GLY A CA 1
ATOM 1422 C C . GLY A 1 188 ? -7.753 -15.918 10.061 1.00 96.56 188 GLY A C 1
ATOM 1423 O O . GLY A 1 188 ? -7.382 -15.847 11.233 1.00 96.56 188 GLY A O 1
ATOM 1424 N N . GLU A 1 189 ? -7.009 -15.525 9.021 1.00 95.38 189 GLU A N 1
ATOM 1425 C CA . GLU A 1 189 ? -5.754 -14.761 9.142 1.00 95.38 189 GLU A CA 1
ATOM 1426 C C . GLU A 1 189 ? -5.989 -13.272 9.428 1.00 95.38 189 GLU A C 1
ATOM 1428 O O . GLU A 1 189 ? -7.051 -12.731 9.023 1.00 95.38 189 GLU A O 1
#

InterPro domains:
  IPR011051 RmlC-like cupin domain superfamily [SSF51182] (9-189)
  IPR014710 RmlC-like jelly roll fold [G3DSA:2.60.120.10] (3-95)
  IPR016305 Mannose-6-phosphate isomerase [PR00714] (21-42)
  IPR016305 Mannose-6-phosphate isomerase [PR00714] (66-89)
  IPR016305 Mannose-6-phosphate isomerase [PR00714] (164-179)
  IPR016305 Mannose-6-phosphate isomerase [PR00714] (180-189)
  IPR016305 Mannose-6-phosphate isomerase [PTHR10309] (12-189)
  IPR018050 Phosphomannose isomerase, type I, conserved site [PS00965] (66-74)
  IPR046457 Phosphomannose isomerase type I, catalytic domain [PF20511] (11-90)

Secondary structure (DSSP, 8-state):
--EETTEEHHHHHHHHHTTS-S--------SSPPPP--PPPHHHHHHHHHHHHHTT--TT-TT---SSSS--------SS-EEEEEEEPPHHHHHHHHHHH--GGGHHHHHHHH-TTS-HHHHHHHHHHHHHHSS-HHHHHHHHHHHHHS--TTHHHHHHHHHHHHHSTT-THHHHHTTEEEEEE-TT-

Solvent-accessible surface area (backbone atoms only — not comparable to full-atom values): 11175 Å² total; per-residue (Å²): 131,64,75,51,101,85,41,51,47,68,63,49,35,38,74,78,47,74,70,44,79,95,70,82,90,79,90,84,85,76,90,60,86,74,81,91,80,84,73,53,53,44,68,52,16,37,54,44,22,53,51,42,53,76,70,66,58,52,82,84,41,91,85,53,83,49,83,51,53,61,52,69,89,81,86,82,69,25,86,48,79,37,78,51,73,59,62,75,40,60,63,72,59,32,48,53,50,50,62,70,60,65,49,80,75,47,49,64,46,48,53,43,63,64,40,81,90,53,57,71,67,58,21,52,53,52,30,47,55,46,28,62,68,48,92,37,27,59,61,50,31,54,44,16,46,54,39,37,74,51,93,49,96,55,21,70,58,19,43,51,41,24,52,46,25,71,79,40,71,71,40,28,66,48,45,41,47,59,47,32,31,77,45,77,34,50,61,77,70

Sequence (189 aa):
PALTSEGPLDEVIERESGKQLPFLVKLLAAKKPLSLQAHPSREQARAGFARENAAGIPLSASHRNYKDDNHKPELLIALTPFRAVAGFQPIEQTLRLLRAFDLPQLAELERVLDDASLDTAERLSRALKLAMTVDAAESVAQRATELAAGDSECKGTAANLAFIAREYPGDNGVVAALLLNHVSLEPGE

Foldseek 3Di:
DDADPVGDPQVVCCVPPVRDDPDDDDDDDDPADDDDDDWDALQCLQVLVVVCVVVVPDLPDPPRPRNDSGTDDDDDADQAWDKDWADFDPLVQLLVLVVLLVDPLCVVLNVLSPPPVDDNVRSLVVSLVSLQPTQCLQSLLVSLVVLLVDDDPCNVVSVVLVRNCVRPPRGSVSSSSSRTDIDIDHHGD

Organism: NCBI:txid2594913

Mean predicted aligned error: 4.98 Å